Protein AF-A0A316WV14-F1 (afdb_monomer)

Mean predicted aligned 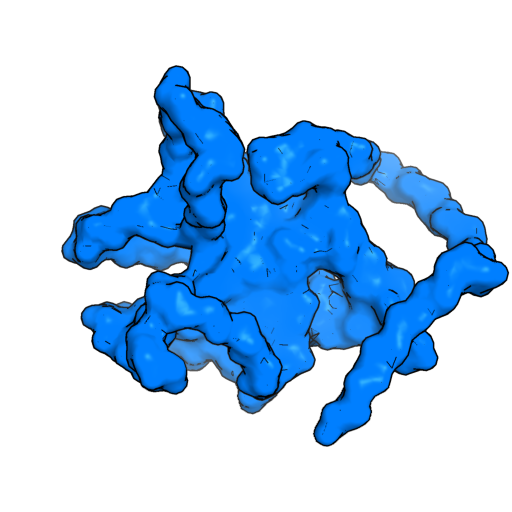error: 8.03 Å

Sequence (188 aa):
MGKRPRIPKSVKAPEPIAPSEGTEDFKKNIASENAKLIYKYSDFEIEIWIDKHYEIRATEGDANGIREGIEQKKVLELIIESVKYIFHFYISNRITAFINFPDRKKPRSKTNYRIVLKDFRNSETPLNLVIEIHLIGYGKYEITTITAMKTNDFYMTDGQYCISFTDSSINLNRLILKNLSAIDKLTY

Organism: NCBI:txid475075

Secondary structure (DSSP, 8-state):
----PPPPTTS-PPPPPPPPTTPPPPB--SS-SSEEEEEEETTTTEEEEEEHHHHHHHHT-BTTB--TT--HHHHHHHHHHHHHHHHHHHHHTT-GGGSB---SS-TTSSPPPEEEEEE-TT-SS-EEEEEEEEEEETTEEEEEEEEEEE-S-----TT-EEEEE-SSEEEEEEEETTEEEEEEEEE-

Nearest PDB structures (foldseek):
  3liz-assembly1_H  TM=2.674E-01  e=7.268E+00  Mus musculus

Structure (mmCIF, N/CA/C/O backbone):
data_AF-A0A316WV14-F1
#
_entry.id   AF-A0A316WV14-F1
#
loop_
_atom_site.group_PDB
_atom_site.id
_atom_site.type_symbol
_atom_site.label_atom_id
_atom_site.label_alt_id
_atom_site.label_comp_id
_atom_site.label_asym_id
_atom_site.label_entity_id
_atom_site.label_seq_id
_atom_site.pdbx_PDB_ins_code
_atom_site.Cartn_x
_atom_site.Cartn_y
_atom_site.Cartn_z
_atom_site.occupancy
_atom_site.B_iso_or_equiv
_atom_site.auth_seq_id
_atom_site.auth_comp_id
_atom_site.auth_asym_id
_atom_site.auth_atom_id
_atom_site.pdbx_PDB_model_num
ATOM 1 N N . MET A 1 1 ? 14.082 -18.117 -10.511 1.00 42.78 1 MET A N 1
ATOM 2 C CA . MET A 1 1 ? 14.344 -16.756 -11.033 1.00 42.78 1 MET A CA 1
ATOM 3 C C . MET A 1 1 ? 15.554 -16.172 -10.312 1.00 42.78 1 MET A C 1
ATOM 5 O O . MET A 1 1 ? 15.590 -16.209 -9.089 1.00 42.78 1 MET A O 1
ATOM 9 N N . GLY A 1 2 ? 16.586 -15.746 -11.048 1.00 53.78 2 GLY A N 1
ATOM 10 C CA . GLY A 1 2 ? 17.865 -15.301 -10.477 1.00 53.78 2 GLY A CA 1
ATOM 11 C C . GLY A 1 2 ? 17.778 -13.949 -9.759 1.00 53.78 2 GLY A C 1
ATOM 12 O O . GLY A 1 2 ? 16.959 -13.100 -10.109 1.00 53.78 2 GLY A O 1
ATOM 13 N N . LYS A 1 3 ? 18.634 -13.741 -8.748 1.00 49.16 3 LYS A N 1
ATOM 14 C CA . LYS A 1 3 ? 18.795 -12.444 -8.070 1.00 49.16 3 LYS A CA 1
ATOM 15 C C . LYS A 1 3 ? 19.177 -11.383 -9.106 1.00 49.16 3 LYS A C 1
ATOM 17 O O . LYS A 1 3 ? 20.246 -11.480 -9.697 1.00 49.16 3 LYS A O 1
ATOM 22 N N . ARG A 1 4 ? 18.330 -10.367 -9.302 1.00 59.09 4 ARG A N 1
ATOM 23 C CA . ARG A 1 4 ? 18.655 -9.212 -10.149 1.00 59.09 4 ARG A CA 1
ATOM 24 C C . ARG A 1 4 ? 19.677 -8.319 -9.427 1.00 59.09 4 ARG A C 1
ATOM 26 O O . ARG A 1 4 ? 19.340 -7.781 -8.366 1.00 59.09 4 ARG A O 1
ATOM 33 N N . PRO A 1 5 ? 20.915 -8.183 -9.932 1.00 60.25 5 PRO A N 1
ATOM 34 C CA . PRO A 1 5 ? 21.927 -7.358 -9.287 1.00 60.25 5 PRO A CA 1
ATOM 35 C C . PRO A 1 5 ? 21.574 -5.871 -9.423 1.00 60.25 5 PRO A C 1
ATOM 37 O O . PRO A 1 5 ? 21.040 -5.431 -10.442 1.00 60.25 5 PRO A O 1
ATOM 40 N N . ARG A 1 6 ? 21.869 -5.090 -8.378 1.00 56.88 6 ARG A N 1
ATOM 41 C CA . ARG A 1 6 ? 21.793 -3.623 -8.443 1.00 56.88 6 ARG A CA 1
ATOM 42 C C . ARG A 1 6 ? 22.866 -3.103 -9.400 1.00 56.88 6 ARG A C 1
ATOM 44 O O . ARG A 1 6 ? 23.956 -3.670 -9.446 1.00 56.88 6 ARG A O 1
ATOM 51 N N . ILE A 1 7 ? 22.576 -2.002 -10.094 1.00 58.38 7 ILE A N 1
ATOM 52 C CA . ILE A 1 7 ? 23.591 -1.277 -10.865 1.00 58.38 7 ILE A CA 1
ATOM 53 C C . ILE A 1 7 ? 24.687 -0.821 -9.880 1.00 58.38 7 ILE A C 1
ATOM 55 O O . ILE A 1 7 ? 24.364 -0.206 -8.855 1.00 58.38 7 ILE A O 1
ATOM 59 N N . PRO A 1 8 ? 25.969 -1.161 -10.112 1.00 54.78 8 PRO A N 1
ATOM 60 C CA . PRO A 1 8 ? 27.066 -0.684 -9.280 1.00 54.78 8 PRO A CA 1
ATOM 61 C C . PRO A 1 8 ? 27.123 0.844 -9.322 1.00 54.78 8 PRO A C 1
ATOM 63 O O . PRO A 1 8 ? 27.039 1.433 -10.396 1.00 54.78 8 PRO A O 1
ATOM 66 N N . LYS A 1 9 ? 27.344 1.494 -8.171 1.00 55.38 9 LYS A N 1
ATOM 67 C CA . LYS A 1 9 ? 27.482 2.964 -8.067 1.00 55.38 9 LYS A CA 1
ATOM 68 C C . LYS A 1 9 ? 28.552 3.571 -8.998 1.00 55.38 9 LYS A C 1
ATOM 70 O O . LYS A 1 9 ? 28.582 4.785 -9.151 1.00 55.38 9 LYS A O 1
ATOM 75 N N . SER A 1 10 ? 29.439 2.758 -9.573 1.00 52.53 10 SER A N 1
ATOM 76 C CA . SER A 1 10 ? 30.504 3.177 -10.489 1.00 52.53 10 SER A CA 1
ATOM 77 C C . SER A 1 10 ? 30.044 3.422 -11.930 1.00 52.53 10 SER A C 1
ATOM 79 O O . SER A 1 10 ? 30.803 4.003 -12.701 1.00 52.53 10 SER A O 1
ATOM 81 N N . VAL A 1 11 ? 28.829 3.017 -12.307 1.00 51.31 11 VAL A N 1
ATOM 82 C CA . VAL A 1 11 ? 28.257 3.332 -13.621 1.00 51.31 11 VAL A CA 1
ATOM 83 C C . VAL A 1 11 ? 27.439 4.609 -13.456 1.00 51.31 11 VAL A C 1
ATOM 85 O O . VAL A 1 11 ? 26.325 4.567 -12.939 1.00 51.31 11 VAL A O 1
ATOM 88 N N . LYS A 1 12 ? 28.020 5.762 -13.817 1.00 41.56 12 LYS A N 1
ATOM 89 C CA . LYS A 1 12 ? 27.274 7.025 -13.914 1.00 41.56 12 LYS A CA 1
ATOM 90 C C . LYS A 1 12 ? 26.054 6.776 -14.804 1.00 41.56 12 LYS A C 1
ATOM 92 O O . LYS A 1 12 ? 26.218 6.454 -15.979 1.00 41.56 12 LYS A O 1
ATOM 97 N N . ALA A 1 13 ? 24.860 6.896 -14.228 1.00 44.91 13 ALA A N 1
ATOM 98 C CA . ALA A 1 13 ? 23.630 6.973 -15.000 1.00 44.91 13 ALA A CA 1
ATOM 99 C C . ALA A 1 13 ? 23.750 8.128 -16.016 1.00 44.91 13 ALA A C 1
ATOM 101 O O . ALA A 1 13 ? 24.454 9.106 -15.725 1.00 44.91 13 ALA A O 1
ATOM 102 N N . PRO A 1 14 ? 23.114 8.027 -17.198 1.00 41.66 14 PRO A N 1
ATOM 103 C CA . PRO A 1 14 ? 22.982 9.174 -18.088 1.00 41.66 14 PRO A CA 1
ATOM 104 C C . PRO A 1 14 ? 22.389 10.354 -17.309 1.00 41.66 14 PRO A C 1
ATOM 106 O O . PRO A 1 14 ? 21.619 10.155 -16.366 1.00 41.66 14 PRO A O 1
ATOM 109 N N . GLU A 1 15 ? 22.819 11.565 -17.661 1.00 40.19 15 GLU A N 1
ATOM 110 C CA . GLU A 1 15 ? 22.415 12.786 -16.965 1.00 40.19 15 GLU A CA 1
ATOM 111 C C . GLU A 1 15 ? 20.890 12.839 -16.795 1.00 40.19 15 GLU A C 1
ATOM 113 O O . GLU A 1 15 ? 20.158 12.487 -17.727 1.00 40.19 15 GLU A O 1
ATOM 118 N N . PRO A 1 16 ? 20.399 13.232 -15.605 1.00 41.19 16 PRO A N 1
ATOM 119 C CA . PRO A 1 16 ? 18.973 13.297 -15.355 1.00 41.19 16 PRO A CA 1
ATOM 120 C C . PRO A 1 16 ? 18.332 14.231 -16.379 1.00 41.19 16 PRO A C 1
ATOM 122 O O . PRO A 1 16 ? 18.761 15.372 -16.553 1.00 41.19 16 PRO A O 1
ATOM 125 N N . ILE A 1 17 ? 17.298 13.728 -17.053 1.00 43.06 17 ILE A N 1
ATOM 126 C CA . ILE A 1 17 ? 16.399 14.538 -17.874 1.00 43.06 17 ILE A CA 1
ATOM 127 C C . ILE A 1 17 ? 15.934 15.697 -16.985 1.00 43.06 17 ILE A C 1
ATOM 129 O O . ILE A 1 17 ? 15.483 15.461 -15.860 1.00 43.06 17 ILE A O 1
ATOM 133 N N . ALA A 1 18 ? 16.115 16.931 -17.463 1.00 35.41 18 ALA A N 1
ATOM 134 C CA . ALA A 1 18 ? 15.752 18.138 -16.730 1.00 35.41 18 ALA A CA 1
ATOM 135 C C . ALA A 1 18 ? 14.333 18.005 -16.143 1.00 35.41 18 ALA A C 1
ATOM 137 O O . ALA A 1 18 ? 13.445 17.488 -16.831 1.00 35.41 18 ALA A O 1
ATOM 138 N N . PRO A 1 19 ? 14.109 18.434 -14.888 1.00 39.66 19 PRO A N 1
ATOM 139 C CA . PRO A 1 19 ? 12.807 18.307 -14.255 1.00 39.66 19 PRO A CA 1
ATOM 140 C C . PRO A 1 19 ? 11.760 19.024 -15.107 1.00 39.66 19 PRO A C 1
ATOM 142 O O . PRO A 1 19 ? 11.871 20.220 -15.375 1.00 39.66 19 PRO A O 1
ATOM 145 N N . SER A 1 20 ? 10.744 18.279 -15.542 1.00 38.81 20 SER A N 1
ATOM 146 C CA . SER A 1 20 ? 9.522 18.862 -16.083 1.00 38.81 20 SER A CA 1
ATOM 147 C C . SER A 1 20 ? 8.937 19.794 -15.024 1.00 38.81 20 SER A C 1
ATOM 149 O O . SER A 1 20 ? 8.795 19.384 -13.868 1.00 38.81 20 SER A O 1
ATOM 151 N N . GLU A 1 21 ? 8.624 21.030 -15.406 1.00 32.53 21 GLU A N 1
ATOM 152 C CA . GLU A 1 21 ? 8.061 22.055 -14.525 1.00 32.53 21 GLU A CA 1
ATOM 153 C C . GLU A 1 21 ? 6.950 21.474 -13.629 1.00 32.53 21 GLU A C 1
ATOM 155 O O . GLU A 1 21 ? 5.952 20.943 -14.116 1.00 32.53 21 GLU A O 1
ATOM 160 N N . GLY A 1 22 ? 7.146 21.540 -12.306 1.00 43.72 22 GLY A N 1
ATOM 161 C CA . GLY A 1 22 ? 6.139 21.164 -11.305 1.00 43.72 22 GLY A CA 1
ATOM 162 C C . GLY A 1 22 ? 6.447 19.947 -10.425 1.00 43.72 22 GLY A C 1
ATOM 163 O O . GLY A 1 22 ? 5.668 19.669 -9.514 1.00 43.72 22 GLY A O 1
ATOM 164 N N . THR A 1 23 ? 7.556 19.224 -10.619 1.00 51.66 23 THR A N 1
ATOM 165 C CA . THR A 1 23 ? 7.939 18.152 -9.680 1.00 51.66 23 THR A CA 1
ATOM 166 C C . THR A 1 23 ? 8.727 18.705 -8.494 1.00 51.66 23 THR A C 1
ATOM 168 O O . THR A 1 23 ? 9.834 19.200 -8.685 1.00 51.66 23 THR A O 1
ATOM 171 N N . GLU A 1 24 ? 8.182 18.595 -7.276 1.00 64.19 24 GLU A N 1
ATOM 172 C CA . GLU A 1 24 ? 8.930 18.891 -6.046 1.00 64.19 24 GLU A CA 1
ATOM 173 C C . GLU A 1 24 ? 10.173 17.990 -5.928 1.00 64.19 24 GLU A C 1
ATOM 175 O O . GLU A 1 24 ? 10.135 16.802 -6.271 1.00 64.19 24 GLU A O 1
ATOM 180 N N . ASP A 1 25 ? 11.264 18.556 -5.411 1.00 84.12 25 ASP A N 1
ATOM 181 C CA . ASP A 1 25 ? 12.488 17.820 -5.103 1.00 84.12 25 ASP A CA 1
ATOM 182 C C . ASP A 1 25 ? 12.275 16.793 -3.980 1.00 84.12 25 ASP A C 1
ATOM 184 O O . ASP A 1 25 ? 11.398 16.931 -3.120 1.00 84.12 25 ASP A O 1
ATOM 188 N N . PHE A 1 26 ? 13.125 15.760 -3.960 1.00 91.75 26 PHE A N 1
ATOM 189 C CA . PHE A 1 26 ? 13.146 14.790 -2.867 1.00 91.75 26 PHE A CA 1
ATOM 190 C C . PHE A 1 26 ? 13.472 15.478 -1.538 1.00 91.75 26 PHE A C 1
ATOM 192 O O . PHE A 1 26 ? 14.533 16.083 -1.381 1.00 91.75 26 PHE A O 1
ATOM 199 N N . LYS A 1 27 ? 12.588 15.317 -0.556 1.00 93.75 27 LYS A N 1
ATOM 200 C CA . LYS A 1 27 ? 12.729 15.844 0.799 1.00 93.75 27 LYS A CA 1
ATOM 201 C C . LYS A 1 27 ? 12.276 14.823 1.836 1.00 93.75 27 LYS A C 1
ATOM 203 O O . LYS A 1 27 ? 11.636 13.821 1.530 1.00 93.75 27 LYS A O 1
ATOM 208 N N . LYS A 1 28 ? 12.634 15.071 3.088 1.00 93.25 28 LYS A N 1
ATOM 209 C CA . LYS A 1 28 ? 12.243 14.213 4.202 1.00 93.25 28 LYS A CA 1
ATOM 210 C C . LYS A 1 28 ? 10.737 14.304 4.467 1.00 93.25 28 LYS A C 1
ATOM 212 O O . LYS A 1 28 ? 10.200 15.409 4.534 1.00 93.25 28 LYS A O 1
ATOM 217 N N . ASN A 1 29 ? 10.108 13.158 4.707 1.00 92.44 29 ASN A N 1
ATOM 218 C CA . ASN A 1 29 ? 8.782 13.036 5.307 1.00 92.44 29 ASN A CA 1
ATOM 219 C C . ASN A 1 29 ? 8.842 12.095 6.534 1.00 92.44 29 ASN A C 1
ATOM 221 O O . ASN A 1 29 ? 9.940 11.797 7.019 1.00 92.44 29 ASN A O 1
ATOM 225 N N . ILE A 1 30 ? 7.709 11.670 7.104 1.00 91.38 30 ILE A N 1
ATOM 226 C CA . ILE A 1 30 ? 7.744 10.829 8.314 1.00 91.38 30 ILE A CA 1
ATOM 227 C C . ILE A 1 30 ? 8.275 9.426 8.001 1.00 91.38 30 ILE A C 1
ATOM 229 O O . ILE A 1 30 ? 9.077 8.887 8.766 1.00 91.38 30 ILE A O 1
ATOM 233 N N . ALA A 1 31 ? 7.847 8.842 6.880 1.00 91.00 31 ALA A N 1
ATOM 234 C CA . ALA A 1 31 ? 8.198 7.472 6.507 1.00 91.00 31 ALA A CA 1
ATOM 235 C C . ALA A 1 31 ? 9.606 7.328 5.892 1.00 91.00 31 ALA A C 1
ATOM 237 O O . ALA A 1 31 ? 10.201 6.249 5.952 1.00 91.00 31 ALA A O 1
ATOM 238 N N . SER A 1 32 ? 10.137 8.383 5.265 1.00 91.81 32 SER A N 1
ATOM 239 C CA . SER A 1 32 ? 11.378 8.343 4.489 1.00 91.81 32 SER A CA 1
ATOM 240 C C . SER A 1 32 ? 12.192 9.636 4.562 1.00 91.81 32 SER A C 1
ATOM 242 O O . SER A 1 32 ? 11.680 10.752 4.534 1.00 91.81 32 SER A O 1
ATOM 244 N N . GLU A 1 33 ? 13.517 9.478 4.577 1.00 92.62 33 GLU A N 1
ATOM 245 C CA . GLU A 1 33 ? 14.474 10.586 4.467 1.00 92.62 33 GLU A CA 1
ATOM 246 C C . GLU A 1 33 ? 14.548 11.169 3.043 1.00 92.62 33 GLU A C 1
ATOM 248 O O . GLU A 1 33 ? 15.046 12.276 2.864 1.00 92.62 33 GLU A O 1
ATOM 253 N N . ASN A 1 34 ? 14.085 10.432 2.025 1.00 93.44 34 ASN A N 1
ATOM 254 C CA . ASN A 1 34 ? 14.138 10.833 0.617 1.00 93.44 34 ASN A CA 1
ATOM 255 C C . ASN A 1 34 ? 12.794 10.530 -0.056 1.00 93.44 34 ASN A C 1
ATOM 257 O O . ASN A 1 34 ? 12.694 9.612 -0.872 1.00 93.44 34 ASN A O 1
ATOM 261 N N . ALA A 1 35 ? 11.763 11.288 0.300 1.00 94.81 35 ALA A N 1
ATOM 262 C CA . ALA A 1 35 ? 10.429 11.174 -0.265 1.00 94.81 35 ALA A CA 1
ATOM 263 C C . ALA A 1 35 ? 10.154 12.285 -1.284 1.00 94.81 35 ALA A C 1
ATOM 265 O O . ALA A 1 35 ? 10.703 13.378 -1.199 1.00 94.81 35 ALA A O 1
ATOM 266 N N . LYS A 1 36 ? 9.266 12.024 -2.237 1.00 94.62 36 LYS A N 1
ATOM 267 C CA . LYS A 1 36 ? 8.767 13.011 -3.197 1.00 94.62 36 LYS A CA 1
ATOM 268 C C . LYS A 1 36 ? 7.249 13.042 -3.128 1.00 94.62 36 LYS A C 1
ATOM 270 O O . LYS A 1 36 ? 6.617 11.988 -3.202 1.00 94.62 36 LYS A O 1
ATOM 275 N N . LEU A 1 37 ? 6.675 14.228 -2.954 1.00 95.25 37 LEU A N 1
ATOM 276 C CA . LEU A 1 37 ? 5.229 14.418 -2.971 1.00 95.25 37 LEU A CA 1
ATOM 277 C C . LEU A 1 37 ? 4.738 14.274 -4.412 1.00 95.25 37 LEU A C 1
ATOM 279 O O . LEU A 1 37 ? 5.277 14.915 -5.313 1.00 95.25 37 LEU A O 1
ATOM 283 N N . ILE A 1 38 ? 3.717 13.447 -4.627 1.00 95.00 38 ILE A N 1
ATOM 284 C CA . ILE A 1 38 ? 3.180 13.196 -5.972 1.00 95.00 38 ILE A CA 1
ATOM 285 C C . ILE A 1 38 ? 1.701 13.530 -6.115 1.00 95.00 38 ILE A C 1
ATOM 287 O O . ILE A 1 38 ? 1.224 13.673 -7.238 1.00 95.00 38 ILE A O 1
ATOM 291 N N . TYR A 1 39 ? 0.967 13.637 -5.007 1.00 94.88 39 TYR A N 1
ATOM 292 C CA . TYR A 1 39 ? -0.453 13.963 -5.040 1.00 94.88 39 TYR A CA 1
ATOM 293 C C . TYR A 1 39 ? -0.936 14.516 -3.698 1.00 94.88 39 TYR A C 1
ATOM 295 O O . TYR A 1 39 ? -0.447 14.123 -2.638 1.00 94.88 39 TYR A O 1
ATOM 303 N N . LYS A 1 40 ? -1.926 15.411 -3.756 1.00 93.69 40 LYS A N 1
ATOM 304 C CA . LYS A 1 40 ? -2.622 15.984 -2.602 1.00 93.69 40 LYS A CA 1
ATOM 305 C C . LYS A 1 40 ? -4.125 15.849 -2.808 1.00 93.69 40 LYS A C 1
ATOM 307 O O . LYS A 1 40 ? -4.645 16.295 -3.826 1.00 93.69 40 LYS A O 1
ATOM 312 N N . TYR A 1 41 ? -4.805 15.266 -1.829 1.00 88.50 41 TYR A N 1
ATOM 313 C CA . TYR A 1 41 ? -6.257 15.160 -1.776 1.00 88.50 41 TYR A CA 1
ATOM 314 C C . TYR A 1 41 ? -6.787 16.085 -0.678 1.00 88.50 41 TYR A C 1
ATOM 316 O O . TYR A 1 41 ? -6.490 15.882 0.500 1.00 88.50 41 TYR A O 1
ATOM 324 N N . SER A 1 42 ? -7.533 17.121 -1.059 1.00 83.44 42 SER A N 1
ATOM 325 C CA . SER A 1 42 ? -7.929 18.212 -0.160 1.00 83.44 42 SER A CA 1
ATOM 326 C C . SER A 1 42 ? -8.987 17.820 0.865 1.00 83.44 42 SER A C 1
ATOM 328 O O . SER A 1 42 ? -8.887 18.239 2.013 1.00 83.44 42 SER A O 1
ATOM 330 N N . ASP A 1 43 ? -9.974 17.008 0.482 1.00 76.94 43 ASP A N 1
ATOM 331 C CA . ASP A 1 43 ? -11.186 16.821 1.296 1.00 76.94 43 ASP A CA 1
ATOM 332 C C . ASP A 1 43 ? -10.907 16.079 2.616 1.00 76.94 43 ASP A C 1
ATOM 334 O O . ASP A 1 43 ? -11.583 16.307 3.616 1.00 76.94 43 ASP A O 1
ATOM 338 N N . PHE A 1 44 ? -9.870 15.234 2.632 1.00 74.12 44 PHE A N 1
ATOM 339 C CA . PHE A 1 44 ? -9.372 14.525 3.820 1.00 74.12 44 PHE A CA 1
ATOM 340 C C . PHE A 1 44 ? -7.898 14.839 4.128 1.00 74.12 44 PHE A C 1
ATOM 342 O O . PHE A 1 44 ? -7.232 14.022 4.755 1.00 74.12 44 PHE A O 1
ATOM 3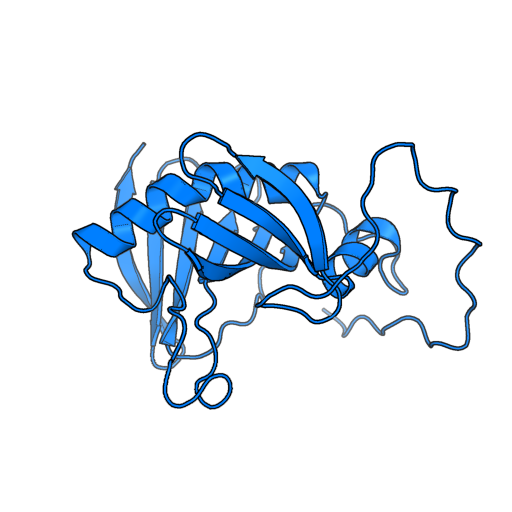49 N N . GLU A 1 45 ? -7.380 15.974 3.638 1.00 91.62 45 GLU A N 1
ATOM 350 C CA . GLU A 1 45 ? -5.978 16.409 3.778 1.00 91.62 45 GLU A CA 1
ATOM 351 C C . GLU A 1 45 ? -4.965 15.242 3.707 1.00 91.62 45 GLU A C 1
ATOM 353 O O . GLU A 1 45 ? -4.153 15.023 4.614 1.00 91.62 45 GLU A O 1
ATOM 358 N N . ILE A 1 46 ? -5.049 14.456 2.626 1.00 94.38 46 ILE A N 1
ATOM 359 C CA . ILE A 1 46 ? -4.173 13.304 2.382 1.00 94.38 46 ILE A CA 1
ATOM 360 C C . ILE A 1 46 ? -3.063 13.721 1.427 1.00 94.38 46 ILE A C 1
ATOM 362 O O . ILE A 1 46 ? -3.316 14.151 0.301 1.00 94.38 46 ILE A O 1
ATOM 366 N N . GLU A 1 47 ? -1.823 13.522 1.848 1.00 96.12 47 GLU A N 1
ATOM 367 C CA . GLU A 1 47 ? -0.650 13.676 1.001 1.00 96.12 47 GLU A CA 1
ATOM 368 C C . GLU A 1 47 ? -0.108 12.301 0.608 1.00 96.12 47 GLU A C 1
ATOM 370 O O . GLU A 1 47 ? 0.141 11.452 1.467 1.00 96.12 47 GLU A O 1
ATOM 375 N N . ILE A 1 48 ? 0.088 12.074 -0.693 1.00 96.44 48 ILE A N 1
ATOM 376 C CA . ILE A 1 48 ? 0.651 10.828 -1.221 1.00 96.44 48 ILE A CA 1
ATOM 377 C C . ILE A 1 48 ? 2.072 11.090 -1.707 1.00 96.44 48 ILE A C 1
ATOM 379 O O . ILE A 1 48 ? 2.323 11.949 -2.557 1.00 96.44 48 ILE A O 1
ATOM 383 N N . TRP A 1 49 ? 2.992 10.296 -1.176 1.00 97.38 49 TRP A N 1
ATOM 384 C CA . TRP A 1 49 ? 4.426 10.397 -1.382 1.00 97.38 49 TRP A CA 1
ATOM 385 C C . TRP A 1 49 ? 4.993 9.096 -1.934 1.00 97.38 49 TRP A C 1
ATOM 387 O O . TRP A 1 49 ? 4.436 8.009 -1.746 1.00 97.38 49 TRP A O 1
ATOM 397 N N . ILE A 1 50 ? 6.159 9.198 -2.558 1.00 96.25 50 ILE A N 1
ATOM 398 C CA . ILE A 1 50 ? 6.948 8.051 -2.998 1.00 96.25 50 ILE A CA 1
ATOM 399 C C . ILE A 1 50 ? 8.375 8.134 -2.468 1.00 96.25 50 ILE A C 1
ATOM 401 O O . ILE A 1 50 ? 8.972 9.207 -2.425 1.00 96.25 50 ILE A O 1
ATOM 405 N N . ASP A 1 51 ? 8.933 6.996 -2.073 1.00 95.62 51 ASP A N 1
ATOM 406 C CA . ASP A 1 51 ? 10.333 6.885 -1.679 1.00 95.62 51 ASP A CA 1
ATOM 407 C C . ASP A 1 51 ? 11.260 6.895 -2.908 1.00 95.62 51 ASP A C 1
ATOM 409 O O . ASP A 1 51 ? 10.960 6.298 -3.946 1.00 95.62 51 ASP A O 1
ATOM 413 N N . LYS A 1 52 ? 12.435 7.517 -2.786 1.00 92.50 52 LYS A N 1
ATOM 414 C CA . LYS A 1 52 ? 13.454 7.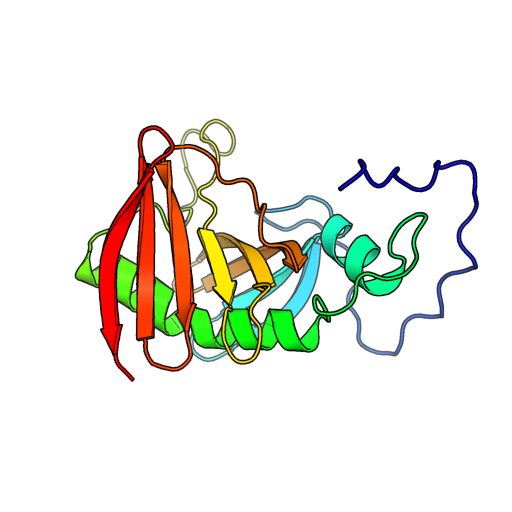569 -3.846 1.00 92.50 52 LYS A CA 1
ATOM 415 C C . LYS A 1 52 ? 13.860 6.193 -4.373 1.00 92.50 52 LYS A C 1
ATOM 417 O O . LYS A 1 52 ? 14.124 6.042 -5.561 1.00 92.50 52 LYS A O 1
ATOM 422 N N . HIS A 1 53 ? 13.912 5.172 -3.523 1.00 90.69 53 HIS A N 1
ATOM 423 C CA . HIS A 1 53 ? 14.217 3.810 -3.954 1.00 90.69 53 HIS A CA 1
ATOM 424 C C . HIS A 1 53 ? 13.099 3.200 -4.809 1.00 90.69 53 HIS A C 1
ATOM 426 O O . HIS A 1 53 ? 13.388 2.353 -5.657 1.00 90.69 53 HIS A O 1
ATOM 432 N N . TYR A 1 54 ? 11.843 3.605 -4.613 1.00 92.81 54 TYR A N 1
ATOM 433 C CA . TYR A 1 54 ? 10.779 3.275 -5.555 1.00 92.81 54 TYR A CA 1
ATOM 434 C C . TYR A 1 54 ? 10.966 4.031 -6.877 1.00 92.81 54 TYR A C 1
ATOM 436 O O . TYR A 1 54 ? 10.951 3.378 -7.917 1.00 92.81 54 TYR A O 1
ATOM 444 N N . GLU A 1 55 ? 11.218 5.345 -6.841 1.00 91.88 55 GLU A N 1
ATOM 445 C CA . GLU A 1 55 ? 11.387 6.148 -8.065 1.00 91.88 55 GLU A CA 1
ATOM 446 C C . GLU A 1 55 ? 12.480 5.559 -8.960 1.00 91.88 55 GLU A C 1
ATOM 448 O O . GLU A 1 55 ? 12.218 5.238 -10.111 1.00 91.88 55 GLU A O 1
ATOM 453 N N . ILE A 1 56 ? 13.667 5.291 -8.401 1.00 87.81 56 ILE A N 1
ATOM 454 C CA . ILE A 1 56 ? 14.794 4.692 -9.138 1.00 87.81 56 ILE A CA 1
ATOM 455 C C . ILE A 1 56 ? 14.373 3.384 -9.823 1.00 87.81 56 ILE A C 1
ATOM 457 O O . ILE A 1 56 ? 14.754 3.117 -10.956 1.00 87.81 56 ILE A O 1
ATOM 461 N N . ARG A 1 57 ? 13.560 2.548 -9.167 1.00 85.81 57 ARG A N 1
ATOM 462 C CA . ARG A 1 57 ? 13.074 1.296 -9.772 1.00 85.81 57 ARG A CA 1
ATOM 463 C C . ARG A 1 57 ? 12.099 1.536 -10.922 1.00 85.81 57 ARG A C 1
ATOM 465 O O . ARG A 1 57 ? 12.076 0.719 -11.841 1.00 85.81 57 ARG A O 1
ATOM 472 N N . ALA A 1 58 ? 11.281 2.580 -10.824 1.00 86.62 58 ALA A N 1
ATOM 473 C CA . ALA A 1 58 ? 10.266 2.922 -11.810 1.00 86.62 58 ALA A CA 1
ATOM 474 C C . ALA A 1 58 ? 10.855 3.653 -13.029 1.00 86.62 58 ALA A C 1
ATOM 476 O O . ALA A 1 58 ? 10.357 3.458 -14.133 1.00 86.62 58 ALA A O 1
ATOM 477 N N . THR A 1 59 ? 11.909 4.455 -12.849 1.00 85.62 59 THR A N 1
ATOM 478 C CA . THR A 1 59 ? 12.490 5.298 -13.908 1.00 85.62 59 THR A CA 1
ATOM 479 C C . THR A 1 59 ? 13.798 4.751 -14.477 1.00 85.62 59 THR A C 1
ATOM 481 O O . THR A 1 59 ? 13.963 4.709 -15.692 1.00 85.62 59 THR A O 1
ATOM 484 N N . GLU A 1 60 ? 14.722 4.310 -13.623 1.00 83.25 60 GLU A N 1
ATOM 485 C CA . GLU A 1 60 ? 16.066 3.860 -14.021 1.00 83.25 60 GLU A CA 1
ATOM 486 C C . GLU A 1 60 ? 16.161 2.328 -14.115 1.00 83.25 60 GLU A C 1
ATOM 488 O O . GLU A 1 60 ? 16.931 1.788 -14.909 1.00 83.25 60 GLU A O 1
ATOM 493 N N . GLY A 1 61 ? 15.358 1.605 -13.330 1.00 79.56 61 GLY A N 1
ATOM 494 C CA . GLY A 1 61 ? 15.317 0.146 -13.340 1.00 79.56 61 GLY A CA 1
ATOM 495 C C . GLY A 1 61 ? 16.501 -0.525 -12.635 1.00 79.56 61 GLY A C 1
ATOM 496 O O . GLY A 1 61 ? 16.949 -0.108 -11.567 1.00 79.56 61 GLY A O 1
ATOM 497 N N . ASP A 1 62 ? 16.957 -1.651 -13.185 1.00 75.75 62 ASP A N 1
ATOM 498 C CA . ASP A 1 62 ? 18.178 -2.344 -12.760 1.00 75.75 62 ASP A CA 1
ATOM 499 C C . ASP A 1 62 ? 19.001 -2.815 -13.972 1.00 75.75 62 ASP A C 1
ATOM 501 O O . ASP A 1 62 ? 18.760 -2.386 -15.097 1.00 75.75 62 ASP A O 1
ATOM 505 N N . ALA A 1 63 ? 19.989 -3.69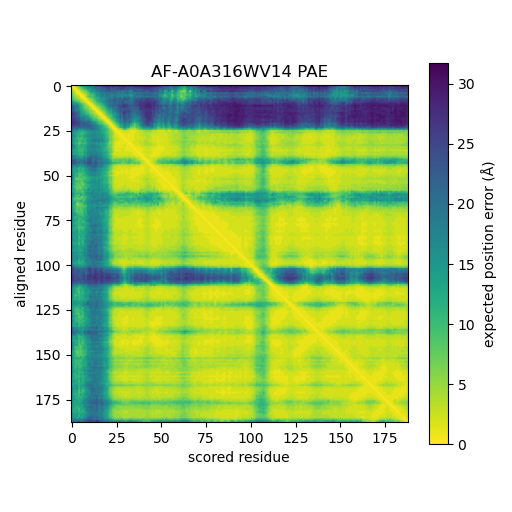6 -13.773 1.00 71.12 63 ALA A N 1
ATOM 506 C CA . ALA A 1 63 ? 20.815 -4.226 -14.865 1.00 71.12 63 ALA A CA 1
ATOM 507 C C . ALA A 1 63 ? 20.007 -4.929 -15.980 1.00 71.12 63 ALA A C 1
ATOM 509 O O . ALA A 1 63 ? 20.545 -5.196 -17.048 1.00 71.12 63 ALA A O 1
ATOM 510 N N . ASN A 1 64 ? 18.727 -5.231 -15.737 1.00 69.06 64 ASN A N 1
ATOM 511 C CA . ASN A 1 64 ? 17.805 -5.812 -16.712 1.00 69.06 64 ASN A CA 1
ATOM 512 C C . ASN A 1 64 ? 16.797 -4.786 -17.260 1.00 69.06 64 ASN A C 1
ATOM 514 O O . ASN A 1 64 ? 15.734 -5.179 -17.737 1.00 69.06 64 ASN A O 1
ATOM 518 N N . GLY A 1 65 ? 17.096 -3.491 -17.141 1.00 75.06 65 GLY A N 1
ATOM 519 C CA . GLY A 1 65 ? 16.249 -2.398 -17.607 1.00 75.06 65 GLY A CA 1
ATOM 520 C C . GLY A 1 65 ? 15.164 -1.973 -16.616 1.00 75.06 65 GLY A C 1
ATOM 521 O O . GLY A 1 65 ? 15.139 -2.384 -15.448 1.00 75.06 65 GLY A O 1
ATOM 522 N N . ILE A 1 66 ? 14.275 -1.110 -17.109 1.00 81.75 66 ILE A N 1
ATOM 523 C CA . ILE A 1 66 ? 13.149 -0.524 -16.373 1.00 81.75 66 ILE A CA 1
ATOM 524 C C . ILE A 1 66 ? 12.171 -1.620 -15.941 1.00 81.75 66 ILE A C 1
ATOM 526 O O . ILE A 1 66 ? 11.956 -2.612 -16.638 1.00 81.75 66 ILE A O 1
ATOM 530 N N . ARG A 1 67 ? 11.585 -1.465 -14.752 1.00 80.56 67 ARG A N 1
ATOM 531 C CA . ARG A 1 67 ? 10.586 -2.406 -14.242 1.00 80.56 67 ARG A CA 1
ATOM 532 C C . ARG A 1 67 ? 9.202 -2.019 -14.746 1.00 80.56 67 ARG A C 1
ATOM 534 O O . ARG A 1 67 ? 8.620 -1.043 -14.287 1.00 80.56 67 ARG A O 1
ATOM 541 N N . GLU A 1 68 ? 8.668 -2.818 -15.657 1.00 86.25 68 GLU A N 1
ATOM 542 C CA . GLU A 1 68 ? 7.313 -2.633 -16.175 1.00 86.25 68 GLU A CA 1
ATOM 543 C C . GLU A 1 68 ? 6.240 -2.948 -15.122 1.00 86.25 68 GLU A C 1
ATOM 545 O O . GLU A 1 68 ? 6.409 -3.813 -14.255 1.00 86.25 68 GLU A O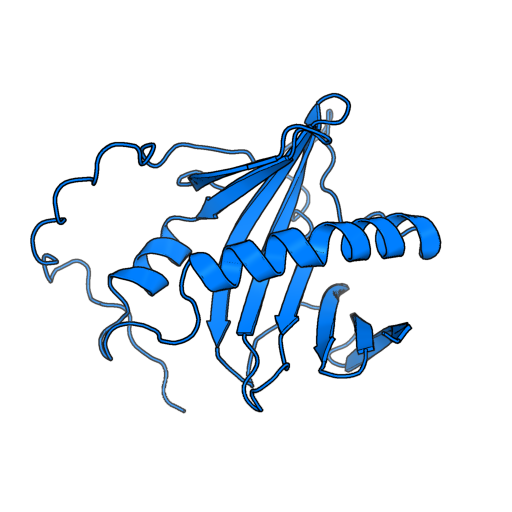 1
ATOM 550 N N . GLY A 1 69 ? 5.099 -2.260 -15.213 1.00 86.44 69 GLY A N 1
ATOM 551 C CA . GLY A 1 69 ? 3.938 -2.522 -14.366 1.00 86.44 69 GLY A CA 1
ATOM 552 C C . GLY A 1 69 ? 3.994 -1.913 -12.965 1.00 86.44 69 GLY A C 1
ATOM 553 O O . GLY A 1 69 ? 3.110 -2.207 -12.165 1.00 86.44 69 GLY A O 1
ATOM 554 N N . ILE A 1 70 ? 5.003 -1.091 -12.664 1.00 91.06 70 ILE A N 1
ATOM 555 C CA . ILE A 1 70 ? 5.098 -0.293 -11.429 1.00 91.06 70 ILE A CA 1
ATOM 556 C C . ILE A 1 70 ? 5.094 1.212 -11.728 1.00 91.06 70 ILE A C 1
ATOM 558 O O . ILE A 1 70 ? 5.723 1.990 -11.019 1.00 91.06 70 ILE A O 1
ATOM 562 N N . GLU A 1 71 ? 4.435 1.627 -12.811 1.00 93.12 71 GLU A N 1
ATOM 563 C CA . GLU A 1 71 ? 4.400 3.025 -13.230 1.00 93.12 71 GLU A CA 1
ATOM 564 C C . GLU A 1 71 ? 3.693 3.889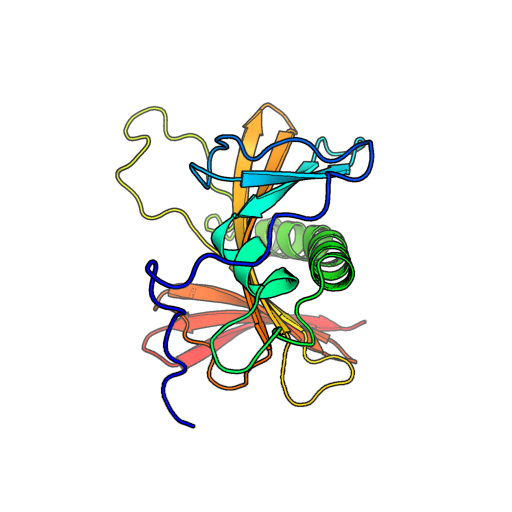 -12.172 1.00 93.12 71 GLU A C 1
ATOM 566 O O . GLU A 1 71 ? 2.656 3.497 -11.627 1.00 93.12 71 GLU A O 1
ATOM 571 N N . GLN A 1 72 ? 4.209 5.101 -11.925 1.00 92.50 72 GLN A N 1
ATOM 572 C CA . GLN A 1 72 ? 3.698 6.008 -10.885 1.00 92.50 72 GLN A CA 1
ATOM 573 C C . GLN A 1 72 ? 2.190 6.245 -10.974 1.00 92.50 72 GLN A C 1
ATOM 575 O O . GLN A 1 72 ? 1.524 6.283 -9.944 1.00 92.50 72 GLN A O 1
ATOM 580 N N . LYS A 1 73 ? 1.640 6.343 -12.189 1.00 93.00 73 LYS A N 1
ATOM 581 C CA . LYS A 1 73 ? 0.198 6.493 -12.402 1.00 93.00 73 LYS A CA 1
ATOM 582 C C . LYS A 1 73 ? -0.601 5.319 -11.820 1.00 93.00 73 LYS A C 1
ATOM 584 O O . LYS A 1 73 ? -1.521 5.555 -11.047 1.00 93.00 73 LYS A O 1
ATOM 589 N N . LYS A 1 74 ? -0.214 4.073 -12.121 1.00 93.38 74 LYS A N 1
ATOM 590 C CA . LYS A 1 74 ? -0.905 2.872 -11.615 1.00 93.38 74 LYS A CA 1
ATOM 591 C C . LYS A 1 74 ? -0.776 2.743 -10.101 1.00 93.38 74 LYS A C 1
ATOM 593 O O . LYS A 1 74 ? -1.732 2.387 -9.422 1.00 93.38 74 LYS A O 1
ATOM 598 N N . VAL A 1 75 ? 0.407 3.052 -9.568 1.00 95.06 75 VAL A N 1
ATOM 599 C CA . VAL A 1 75 ? 0.647 3.0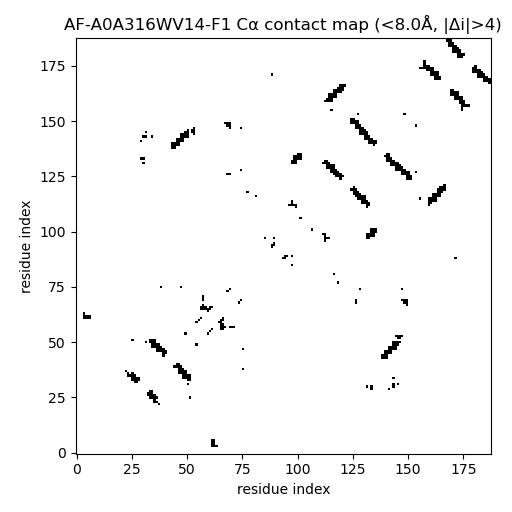71 -8.118 1.00 95.06 75 VAL A CA 1
ATOM 600 C C . VAL A 1 75 ? -0.248 4.104 -7.437 1.00 95.06 75 VAL A C 1
ATOM 602 O O . VAL A 1 75 ? -0.897 3.780 -6.447 1.00 95.06 75 VAL A O 1
ATOM 605 N N . LEU A 1 76 ? -0.328 5.320 -7.978 1.00 95.75 76 LEU A N 1
ATOM 606 C CA . LEU A 1 76 ? -1.176 6.379 -7.441 1.00 95.75 76 LEU A CA 1
ATOM 607 C C . LEU A 1 76 ? -2.662 5.996 -7.476 1.00 95.75 76 LEU A C 1
ATOM 609 O O . LEU A 1 76 ? -3.345 6.149 -6.467 1.00 95.75 76 LEU A O 1
ATOM 613 N N . GLU A 1 77 ? -3.147 5.463 -8.599 1.00 95.00 77 GLU A N 1
ATOM 614 C CA . GLU A 1 77 ? -4.531 4.991 -8.754 1.00 95.00 77 GLU A CA 1
ATOM 615 C C . GLU A 1 77 ? -4.880 3.913 -7.716 1.00 95.00 77 GLU A C 1
ATOM 617 O O . GLU A 1 77 ? -5.894 4.032 -7.025 1.00 95.00 77 GLU A O 1
ATOM 622 N N . LEU A 1 78 ? -4.002 2.920 -7.529 1.00 96.62 78 LEU A N 1
ATOM 623 C CA . LEU A 1 78 ? -4.187 1.871 -6.524 1.00 96.62 78 LEU A CA 1
ATOM 624 C C . LEU A 1 78 ? -4.213 2.438 -5.097 1.00 96.62 78 LEU A C 1
ATOM 626 O O . LEU A 1 78 ? -5.030 2.007 -4.283 1.00 96.62 78 LEU A O 1
ATOM 630 N N . ILE A 1 79 ? -3.354 3.413 -4.775 1.00 96.62 79 ILE A N 1
ATOM 631 C CA . ILE A 1 79 ? -3.368 4.063 -3.455 1.00 96.62 79 ILE A CA 1
ATOM 632 C C . ILE A 1 79 ? -4.693 4.785 -3.242 1.00 96.62 79 ILE A C 1
ATOM 634 O O . ILE A 1 79 ? -5.349 4.527 -2.236 1.00 96.62 79 ILE A O 1
ATOM 638 N N . ILE A 1 80 ? -5.103 5.644 -4.177 1.00 95.25 80 ILE A N 1
ATOM 639 C CA . ILE A 1 80 ? -6.344 6.423 -4.067 1.00 95.25 80 ILE A CA 1
ATOM 640 C C . ILE A 1 80 ? -7.542 5.491 -3.869 1.00 95.25 80 ILE A C 1
ATOM 642 O O . ILE A 1 80 ? -8.337 5.694 -2.950 1.00 95.25 80 ILE A O 1
ATOM 646 N N . GLU A 1 81 ? -7.646 4.430 -4.670 1.00 94.62 81 GLU A N 1
ATOM 647 C CA . GLU A 1 81 ? -8.710 3.439 -4.520 1.00 94.62 81 GLU A CA 1
ATOM 648 C C . GLU A 1 81 ? -8.640 2.723 -3.162 1.00 94.62 81 GLU A C 1
ATOM 650 O O . GLU A 1 81 ? -9.671 2.498 -2.523 1.00 94.62 81 GLU A O 1
ATOM 655 N N . SER A 1 82 ? -7.437 2.382 -2.694 1.00 96.38 82 SER A N 1
ATOM 656 C CA . SER A 1 82 ? -7.249 1.634 -1.450 1.00 96.38 82 SER A CA 1
ATOM 657 C C . SER A 1 82 ? -7.665 2.398 -0.197 1.00 96.38 82 SER A C 1
ATOM 659 O O . SER A 1 82 ? -8.075 1.760 0.772 1.00 96.38 82 SER A O 1
ATOM 661 N N . VAL A 1 83 ? -7.613 3.737 -0.202 1.00 94.75 83 VAL A N 1
ATOM 662 C CA . VAL A 1 83 ? -7.871 4.573 0.983 1.00 94.75 83 VAL A CA 1
ATOM 663 C C . VAL A 1 83 ? -9.213 4.236 1.633 1.00 94.75 83 VAL A C 1
ATOM 665 O O . VAL A 1 83 ? -9.258 3.955 2.832 1.00 94.75 83 VAL A O 1
ATOM 668 N N . LYS A 1 84 ? -10.305 4.184 0.858 1.00 93.38 84 LYS A N 1
ATOM 669 C CA . LYS A 1 84 ? -11.642 3.882 1.404 1.00 93.38 84 LYS A CA 1
ATOM 670 C C . LYS A 1 84 ? -11.707 2.495 2.052 1.00 93.38 84 LYS A C 1
ATOM 672 O O . LYS A 1 84 ? -12.349 2.333 3.086 1.00 93.38 84 LYS A O 1
ATOM 677 N N . TYR A 1 85 ? -11.009 1.508 1.488 1.00 96.25 85 TYR A N 1
ATOM 678 C CA . TYR A 1 85 ? -10.982 0.141 2.010 1.00 96.25 85 TYR A CA 1
ATOM 679 C C . TYR A 1 85 ? -10.090 0.019 3.246 1.00 96.25 85 TYR A C 1
ATOM 681 O O . TYR A 1 85 ? -10.457 -0.654 4.204 1.00 96.25 85 TYR A O 1
ATOM 689 N N . ILE A 1 86 ? -8.954 0.718 3.267 1.00 95.88 86 ILE A N 1
ATOM 690 C CA . ILE A 1 86 ? -8.076 0.810 4.437 1.00 95.88 86 ILE A CA 1
ATOM 691 C C . ILE A 1 86 ? -8.857 1.383 5.618 1.00 95.88 86 ILE A C 1
ATOM 693 O O . ILE A 1 86 ? -8.864 0.772 6.684 1.00 95.88 86 ILE A O 1
ATOM 697 N N . PHE A 1 87 ? -9.559 2.505 5.432 1.00 94.38 87 PHE A N 1
ATOM 698 C CA . PHE A 1 87 ? -10.385 3.090 6.491 1.00 94.38 87 PHE A CA 1
ATOM 699 C C . PHE A 1 87 ? -11.570 2.199 6.870 1.00 94.38 87 PHE A C 1
ATOM 701 O O . PHE A 1 87 ? -11.847 2.040 8.059 1.00 94.38 87 PHE A O 1
ATOM 708 N N . HIS A 1 88 ? -12.230 1.564 5.896 1.00 95.44 88 HIS A N 1
ATOM 709 C CA . HIS A 1 88 ? -13.289 0.597 6.173 1.00 95.44 88 HIS A CA 1
ATOM 710 C C . HIS A 1 88 ? -12.794 -0.514 7.104 1.00 95.44 88 HIS A C 1
ATOM 712 O O . HIS A 1 88 ? -13.385 -0.728 8.160 1.00 95.44 88 HIS A O 1
ATOM 718 N N . PHE A 1 89 ? -11.699 -1.191 6.755 1.00 96.81 89 PHE A N 1
ATOM 719 C CA . PHE A 1 89 ? -11.127 -2.277 7.553 1.00 96.81 89 PHE A CA 1
ATOM 720 C C . PHE A 1 89 ? -10.568 -1.790 8.893 1.00 96.81 89 PHE A C 1
ATOM 722 O O . PHE A 1 89 ? -10.759 -2.451 9.912 1.00 96.81 89 PHE A O 1
ATOM 729 N N . TYR A 1 90 ? -9.929 -0.618 8.922 1.00 94.88 90 TYR A N 1
ATOM 730 C CA . TYR A 1 90 ? -9.453 0.011 10.155 1.00 94.88 90 TYR A CA 1
ATOM 731 C C . TYR A 1 90 ? -10.583 0.141 11.188 1.00 94.88 90 TYR A C 1
ATOM 733 O O . TYR A 1 90 ? -10.404 -0.227 12.351 1.00 94.88 90 TYR A O 1
ATOM 741 N N . ILE A 1 91 ? -11.759 0.606 10.753 1.00 94.62 91 ILE A N 1
ATOM 742 C CA . ILE A 1 91 ? -12.921 0.841 11.617 1.00 94.62 91 ILE A CA 1
ATOM 743 C C . ILE A 1 91 ? -13.663 -0.466 11.924 1.00 94.62 91 ILE A C 1
ATOM 745 O O . ILE A 1 91 ? -13.854 -0.802 13.093 1.00 94.62 91 ILE A O 1
ATOM 749 N N . SER A 1 92 ? -14.072 -1.209 10.891 1.00 96.06 92 SER A N 1
ATOM 750 C CA . SER A 1 92 ? -14.909 -2.415 11.022 1.00 96.06 92 SER A CA 1
ATOM 751 C C . SER A 1 92 ? -14.217 -3.526 11.810 1.00 96.06 92 SER A C 1
ATOM 753 O O . SER A 1 92 ? -14.829 -4.139 12.682 1.00 96.06 92 SER A O 1
ATOM 755 N N . ASN A 1 93 ? -12.922 -3.734 11.565 1.00 94.50 93 ASN A N 1
ATOM 756 C CA . ASN A 1 93 ? -12.138 -4.798 12.185 1.00 94.50 93 ASN A CA 1
ATOM 757 C C . ASN A 1 93 ? -11.302 -4.300 13.380 1.00 94.50 93 ASN A C 1
ATOM 759 O O . ASN A 1 93 ? -10.579 -5.082 13.998 1.00 94.50 93 ASN A O 1
ATOM 763 N N . ARG A 1 94 ? -11.387 -3.003 13.724 1.00 92.56 94 ARG A N 1
ATOM 764 C CA . ARG A 1 94 ? -10.635 -2.358 14.821 1.00 92.56 94 ARG A CA 1
ATOM 765 C C . ARG A 1 94 ? -9.119 -2.589 14.733 1.00 92.56 94 ARG A C 1
ATOM 767 O O . ARG A 1 94 ? -8.440 -2.782 15.746 1.00 92.56 94 ARG A O 1
ATOM 774 N N . ILE A 1 95 ? -8.573 -2.578 13.517 1.00 91.69 95 ILE A N 1
ATOM 775 C CA . ILE A 1 95 ? -7.158 -2.867 13.261 1.00 91.69 95 ILE A CA 1
ATOM 776 C C . ILE A 1 95 ? -6.337 -1.599 13.470 1.00 91.69 95 ILE A C 1
ATOM 778 O O . ILE A 1 95 ? -6.174 -0.786 12.571 1.00 91.69 95 ILE A O 1
ATOM 782 N N . THR A 1 96 ? -5.737 -1.446 14.648 1.00 86.12 96 THR A N 1
ATOM 783 C CA . THR A 1 96 ? -4.902 -0.271 14.961 1.00 86.12 96 THR A CA 1
ATOM 784 C C . THR A 1 96 ? -3.582 -0.223 14.182 1.00 86.12 96 THR A C 1
ATOM 786 O O . THR A 1 96 ? -2.934 0.817 14.138 1.00 86.12 96 THR A O 1
ATOM 789 N N . ALA A 1 97 ? -3.196 -1.325 13.535 1.00 88.19 97 ALA A N 1
ATOM 790 C CA . ALA A 1 97 ? -1.922 -1.504 12.843 1.00 88.19 97 ALA A CA 1
ATOM 791 C C . ALA A 1 97 ? -1.917 -1.038 11.371 1.00 88.19 97 ALA A C 1
ATOM 793 O O . ALA A 1 97 ? -1.122 -1.536 10.580 1.00 88.19 97 ALA A O 1
ATOM 794 N N . PHE A 1 98 ? -2.815 -0.134 10.968 1.00 93.25 98 PHE A N 1
ATOM 795 C CA . PHE A 1 98 ? -2.815 0.453 9.615 1.00 93.25 98 PHE A CA 1
ATOM 796 C C . PHE A 1 98 ? -2.257 1.870 9.575 1.00 93.25 98 PHE A C 1
ATOM 798 O O . PHE A 1 98 ? -1.637 2.260 8.590 1.00 93.25 98 PHE A O 1
ATOM 805 N N . ILE A 1 99 ? -2.490 2.632 10.641 1.00 93.31 99 ILE A N 1
ATOM 806 C CA . ILE A 1 99 ? -2.127 4.041 10.733 1.00 93.31 99 ILE A CA 1
ATOM 807 C C . ILE A 1 99 ? -1.116 4.175 11.863 1.00 93.31 99 ILE A C 1
ATOM 809 O O . ILE A 1 99 ? -1.370 3.776 13.000 1.00 93.31 99 ILE A O 1
ATOM 813 N N . ASN A 1 100 ? 0.041 4.738 11.544 1.00 92.38 100 ASN A N 1
ATOM 814 C CA . ASN A 1 100 ? 1.061 5.070 12.519 1.00 92.38 100 ASN A CA 1
ATOM 815 C C . ASN A 1 100 ? 0.714 6.419 13.150 1.00 92.38 100 ASN A C 1
ATOM 817 O O . ASN A 1 100 ? 0.632 7.448 12.476 1.00 92.38 100 ASN A O 1
ATOM 821 N N . PHE A 1 101 ? 0.487 6.404 14.459 1.00 88.94 101 PHE A N 1
ATOM 822 C CA . PHE A 1 101 ? 0.207 7.605 15.233 1.00 88.94 101 PHE A CA 1
ATOM 823 C C . PHE A 1 101 ? 1.510 8.171 15.802 1.00 88.94 101 PHE A C 1
ATOM 825 O O . PHE A 1 101 ? 2.396 7.395 16.170 1.00 88.94 101 PHE A O 1
ATOM 832 N N . PRO A 1 102 ? 1.633 9.502 15.925 1.00 81.44 102 PRO A N 1
ATOM 833 C CA . PRO A 1 102 ? 2.820 10.120 16.494 1.00 81.44 102 PRO A CA 1
ATOM 834 C C . PRO A 1 102 ? 2.996 9.665 17.949 1.00 81.44 102 PRO A C 1
ATOM 836 O O . PRO A 1 102 ? 2.205 10.012 18.830 1.00 81.44 102 PRO A O 1
ATOM 839 N N . ASP A 1 103 ? 4.036 8.872 18.213 1.00 70.38 103 ASP A N 1
ATOM 840 C CA . ASP A 1 103 ? 4.367 8.433 19.568 1.00 70.38 103 ASP A CA 1
ATOM 841 C C . ASP A 1 103 ? 5.094 9.565 20.308 1.00 70.38 103 ASP A C 1
ATOM 843 O O . ASP A 1 103 ? 6.263 9.860 20.049 1.00 70.38 103 ASP A O 1
ATOM 847 N N . ARG A 1 104 ? 4.400 10.194 21.266 1.00 57.91 104 ARG A N 1
ATOM 848 C CA . ARG A 1 104 ? 4.952 11.270 22.110 1.00 57.91 104 ARG A CA 1
ATOM 849 C C . ARG A 1 104 ? 6.095 10.810 23.023 1.00 57.91 104 ARG A C 1
ATOM 851 O O . ARG A 1 104 ? 6.794 11.658 23.566 1.00 57.91 104 ARG A O 1
ATOM 858 N N . LYS A 1 105 ? 6.266 9.502 23.252 1.00 57.78 105 LYS A N 1
ATOM 859 C CA . LYS A 1 105 ? 7.229 8.952 24.222 1.00 57.78 105 LYS A CA 1
ATOM 860 C C . LYS A 1 105 ? 8.396 8.215 23.566 1.00 57.78 105 LYS A C 1
ATOM 862 O O . LYS A 1 105 ? 9.472 8.181 24.159 1.00 57.78 105 LYS A O 1
ATOM 867 N N . LYS A 1 106 ? 8.223 7.634 22.373 1.00 53.19 106 LYS A N 1
ATOM 868 C CA . LYS A 1 106 ? 9.291 6.926 21.641 1.00 53.19 106 LYS A CA 1
ATOM 869 C C . LYS A 1 106 ? 9.127 7.037 20.114 1.00 53.19 106 LYS A C 1
ATOM 871 O O . LYS A 1 106 ? 8.697 6.077 19.481 1.00 53.19 106 LYS A O 1
ATOM 876 N N . PRO A 1 107 ? 9.573 8.135 19.481 1.00 53.19 107 PRO A N 1
ATOM 877 C CA . PRO A 1 107 ? 9.335 8.385 18.054 1.00 53.19 107 PRO A CA 1
ATOM 878 C C . PRO A 1 107 ? 10.037 7.418 17.076 1.00 53.19 107 PRO A C 1
ATOM 880 O O . PRO A 1 107 ? 9.817 7.516 15.877 1.00 53.19 107 PRO A O 1
ATOM 883 N N . ARG A 1 108 ? 10.908 6.506 17.541 1.00 48.78 108 ARG A N 1
ATOM 884 C CA . ARG A 1 108 ? 11.731 5.633 16.670 1.00 48.78 108 ARG A CA 1
ATOM 885 C C . ARG A 1 108 ? 11.834 4.161 17.091 1.00 48.78 108 ARG A C 1
ATOM 887 O O . ARG A 1 108 ? 12.560 3.409 16.453 1.00 48.78 108 ARG A O 1
ATOM 894 N N . SER A 1 109 ? 11.181 3.736 18.178 1.00 44.03 109 SER A N 1
ATOM 895 C CA . SER A 1 109 ? 11.462 2.421 18.799 1.00 44.03 109 SER A CA 1
ATOM 896 C C . SER A 1 109 ? 10.442 1.316 18.495 1.00 44.03 109 SER A C 1
ATOM 898 O O . SER A 1 109 ? 10.655 0.181 18.927 1.00 44.03 109 SER A O 1
ATOM 900 N N . LYS A 1 110 ? 9.371 1.592 17.748 1.00 57.59 110 LYS A N 1
ATOM 901 C CA . LYS A 1 110 ? 8.497 0.551 17.194 1.00 57.59 110 LYS A CA 1
ATOM 902 C C . LYS A 1 110 ? 8.619 0.570 15.681 1.00 57.59 110 LYS A C 1
ATOM 904 O O . LYS A 1 110 ? 8.590 1.633 15.078 1.00 57.59 110 LYS A O 1
ATOM 909 N N . THR A 1 111 ? 8.797 -0.603 15.086 1.00 64.62 111 THR A N 1
ATOM 910 C CA . THR A 1 111 ? 8.706 -0.784 13.639 1.00 64.62 111 THR A CA 1
ATOM 911 C C . THR A 1 111 ? 7.360 -0.231 13.182 1.00 64.62 111 THR A C 1
ATOM 913 O O . THR A 1 111 ? 6.327 -0.731 13.628 1.00 64.62 111 THR A O 1
ATOM 916 N N . ASN A 1 112 ? 7.378 0.818 12.358 1.00 83.44 112 ASN A N 1
ATOM 917 C CA . ASN A 1 112 ? 6.158 1.394 11.807 1.00 83.44 112 ASN A CA 1
ATOM 918 C C . ASN A 1 112 ? 5.388 0.316 11.045 1.00 83.44 112 ASN A C 1
ATOM 920 O O . ASN A 1 112 ? 5.969 -0.535 10.359 1.00 83.44 112 ASN A O 1
ATOM 924 N N . TYR A 1 113 ? 4.070 0.340 11.183 1.00 91.19 113 TYR A N 1
ATOM 925 C CA . TYR A 1 113 ? 3.209 -0.583 10.479 1.00 91.19 113 TYR A CA 1
ATOM 926 C C . TYR A 1 113 ? 3.191 -0.253 8.992 1.00 91.19 113 TYR A C 1
ATOM 928 O O . TYR A 1 113 ? 2.993 0.896 8.596 1.00 91.19 113 TYR A O 1
ATOM 936 N N . ARG A 1 114 ? 3.376 -1.290 8.176 1.00 94.62 114 ARG A N 1
ATOM 937 C CA . ARG A 1 114 ? 3.313 -1.225 6.717 1.00 94.62 114 ARG A CA 1
ATOM 938 C C . ARG A 1 114 ? 2.242 -2.163 6.210 1.00 94.62 114 ARG A C 1
ATOM 940 O O . ARG A 1 114 ? 2.153 -3.303 6.669 1.00 94.62 114 ARG A O 1
ATOM 947 N N . ILE A 1 115 ? 1.498 -1.709 5.214 1.00 96.88 115 ILE A N 1
ATOM 948 C CA . ILE A 1 115 ? 0.437 -2.479 4.567 1.00 96.88 115 ILE A CA 1
ATOM 949 C C . ILE A 1 115 ? 0.924 -2.882 3.178 1.00 96.88 115 ILE A C 1
ATOM 951 O O . ILE A 1 115 ? 1.561 -2.086 2.485 1.00 96.88 115 ILE A O 1
ATOM 955 N N . VAL A 1 116 ? 0.636 -4.119 2.775 1.00 98.00 116 VAL A N 1
ATOM 956 C CA . VAL A 1 116 ? 0.869 -4.578 1.400 1.00 98.00 116 VAL A CA 1
ATOM 957 C C . VAL A 1 116 ? -0.437 -4.521 0.620 1.00 98.00 116 VAL A C 1
ATOM 959 O O . VAL A 1 116 ? -1.375 -5.251 0.926 1.00 98.00 116 VAL A O 1
ATOM 962 N N . LEU A 1 117 ? -0.499 -3.693 -0.411 1.00 98.38 117 LEU A N 1
ATOM 963 C CA . LEU A 1 117 ? -1.568 -3.727 -1.401 1.00 98.38 117 LEU A CA 1
ATOM 964 C C . LEU A 1 117 ? -1.145 -4.677 -2.526 1.00 98.38 117 LEU A C 1
ATOM 966 O O . LEU A 1 117 ? -0.029 -4.565 -3.033 1.00 98.38 117 LEU A O 1
ATOM 970 N N . LYS A 1 118 ? -2.000 -5.632 -2.890 1.00 97.69 118 LYS A N 1
ATOM 971 C CA . LYS A 1 118 ? -1.772 -6.556 -4.007 1.00 97.69 118 LYS A CA 1
ATOM 972 C C . LYS A 1 118 ? -2.891 -6.416 -5.018 1.00 97.69 118 LYS A C 1
ATOM 974 O O . LYS A 1 118 ? -4.026 -6.740 -4.696 1.00 97.69 118 LYS A O 1
ATOM 979 N N . ASP A 1 119 ? -2.578 -5.964 -6.220 1.00 97.81 119 ASP A N 1
ATOM 980 C CA . ASP A 1 119 ? -3.557 -5.863 -7.297 1.00 97.81 119 ASP A CA 1
ATOM 981 C C . ASP A 1 119 ? -3.386 -7.014 -8.289 1.00 97.81 119 ASP A C 1
ATOM 983 O O . ASP A 1 119 ? -2.392 -7.063 -9.016 1.00 97.81 119 ASP A O 1
ATOM 987 N N . PHE A 1 120 ? -4.337 -7.950 -8.268 1.00 96.19 120 PHE A N 1
ATOM 988 C CA . PHE A 1 120 ? -4.434 -9.095 -9.178 1.00 96.19 120 PHE A CA 1
ATOM 989 C C . PHE A 1 120 ? -5.355 -8.822 -10.375 1.00 96.19 120 PHE A C 1
ATOM 991 O O . PHE A 1 120 ? -5.512 -9.689 -11.234 1.00 96.19 120 PHE A O 1
ATOM 998 N N . ARG A 1 121 ? -5.996 -7.650 -10.450 1.00 94.44 121 ARG A N 1
ATOM 999 C CA . ARG A 1 121 ? -6.935 -7.353 -11.535 1.00 94.44 121 ARG A CA 1
ATOM 1000 C C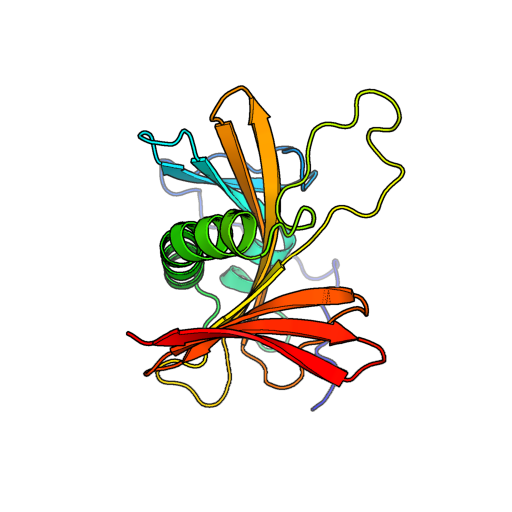 . ARG A 1 121 ? -6.207 -7.337 -12.869 1.00 94.44 121 ARG A C 1
ATOM 1002 O O . ARG A 1 121 ? -5.149 -6.719 -13.008 1.00 94.44 121 ARG A O 1
ATOM 1009 N N . ASN A 1 122 ? -6.789 -8.000 -13.863 1.00 89.06 122 ASN A N 1
ATOM 1010 C CA . ASN A 1 122 ? -6.250 -8.090 -15.224 1.00 89.06 122 ASN A CA 1
ATOM 1011 C C . ASN A 1 122 ? -4.829 -8.696 -15.339 1.00 89.06 122 ASN A C 1
ATOM 1013 O O . ASN A 1 122 ? -4.156 -8.477 -16.349 1.00 89.06 122 ASN A O 1
ATOM 1017 N N . SER A 1 123 ? -4.315 -9.406 -14.325 1.00 90.38 123 SER A N 1
ATOM 1018 C CA . SER A 1 123 ? -2.951 -9.956 -14.362 1.00 90.38 123 SER A CA 1
ATOM 1019 C C . SER A 1 123 ? -2.754 -11.099 -13.366 1.00 90.38 123 SER A C 1
ATOM 1021 O O . SER A 1 123 ? -2.925 -10.914 -12.166 1.00 90.38 123 SER A O 1
ATOM 1023 N N . GLU A 1 124 ? -2.263 -12.251 -13.835 1.00 89.06 124 GLU A N 1
ATOM 1024 C CA . GLU A 1 124 ? -1.867 -13.360 -12.948 1.00 89.06 124 GLU A CA 1
ATOM 1025 C C . GLU A 1 124 ? -0.698 -12.982 -12.028 1.00 89.06 124 GLU A C 1
ATOM 1027 O O . GLU A 1 124 ? -0.599 -13.472 -10.907 1.00 89.06 124 GLU A O 1
ATOM 1032 N N . THR A 1 125 ? 0.189 -12.094 -12.494 1.00 94.44 125 THR A N 1
ATOM 1033 C CA . THR A 1 125 ? 1.272 -11.545 -11.670 1.00 94.44 125 THR A CA 1
ATOM 1034 C C . THR A 1 125 ? 0.822 -10.236 -11.026 1.00 94.44 125 THR A C 1
ATOM 1036 O O . THR A 1 125 ? 0.655 -9.253 -11.761 1.00 94.44 125 THR A O 1
ATOM 1039 N N . PRO A 1 126 ? 0.661 -10.166 -9.693 1.00 95.94 126 PRO A N 1
ATOM 1040 C CA . PRO A 1 126 ? 0.103 -8.988 -9.058 1.00 95.94 126 PRO A CA 1
ATOM 1041 C C . PRO A 1 126 ? 1.105 -7.837 -9.007 1.00 95.94 126 PRO A C 1
ATOM 1043 O O . PRO A 1 126 ? 2.318 -8.037 -8.858 1.00 95.94 126 PRO A O 1
ATOM 1046 N N . LEU A 1 127 ? 0.580 -6.613 -9.047 1.00 96.62 127 LEU A N 1
ATOM 1047 C CA . LEU A 1 127 ? 1.299 -5.440 -8.564 1.00 96.62 127 LEU A CA 1
ATOM 1048 C C . LEU A 1 127 ? 1.268 -5.459 -7.034 1.00 96.62 127 LEU A C 1
ATOM 1050 O O . LEU A 1 127 ? 0.212 -5.327 -6.425 1.00 96.62 127 LEU A O 1
ATOM 1054 N N . ASN A 1 128 ? 2.432 -5.614 -6.410 1.00 97.44 128 ASN A N 1
ATOM 1055 C CA . ASN A 1 128 ? 2.588 -5.527 -4.963 1.00 97.44 128 ASN A CA 1
ATOM 1056 C C . ASN A 1 128 ? 3.125 -4.147 -4.615 1.00 97.44 128 ASN A C 1
ATOM 1058 O O . ASN A 1 128 ? 4.163 -3.738 -5.136 1.00 97.44 128 ASN A O 1
ATOM 1062 N N . LEU A 1 129 ? 2.458 -3.462 -3.702 1.00 97.56 129 LEU A N 1
ATOM 1063 C CA . LEU A 1 129 ? 2.785 -2.117 -3.269 1.00 97.56 129 LEU A CA 1
ATOM 1064 C C . LEU A 1 129 ? 2.859 -2.091 -1.743 1.00 97.56 129 LEU A C 1
ATOM 1066 O O . LEU A 1 129 ? 1.933 -2.519 -1.061 1.00 97.56 129 LEU A O 1
ATOM 1070 N N . VAL A 1 130 ? 3.966 -1.596 -1.197 1.00 97.50 130 VAL A N 1
ATOM 1071 C CA . VAL A 1 130 ? 4.128 -1.404 0.248 1.00 97.50 130 VAL A CA 1
ATOM 1072 C C . VAL A 1 130 ? 3.927 0.058 0.568 1.00 97.50 130 VAL A C 1
ATOM 1074 O O . VAL A 1 130 ? 4.704 0.899 0.108 1.00 97.50 130 VAL A O 1
ATOM 1077 N N . ILE A 1 131 ? 2.936 0.331 1.407 1.00 97.69 131 ILE A N 1
ATOM 1078 C CA . ILE A 1 131 ? 2.644 1.674 1.891 1.00 97.69 131 ILE A CA 1
ATOM 1079 C C . ILE A 1 131 ? 2.826 1.779 3.401 1.00 97.69 131 ILE A C 1
ATOM 1081 O O . ILE A 1 131 ? 2.662 0.808 4.146 1.00 97.69 131 ILE A O 1
ATOM 1085 N N . GLU A 1 132 ? 3.144 2.988 3.838 1.00 96.38 132 GLU A N 1
ATOM 1086 C CA . GLU A 1 132 ? 3.194 3.394 5.236 1.00 96.38 132 GLU A CA 1
ATOM 1087 C C . GLU A 1 132 ? 2.304 4.628 5.409 1.00 96.38 132 GLU A C 1
ATOM 1089 O O . GLU A 1 132 ? 2.435 5.586 4.647 1.00 96.38 132 GLU A O 1
ATOM 1094 N N . ILE A 1 133 ? 1.379 4.586 6.369 1.00 96.06 133 ILE A N 1
ATOM 1095 C CA . ILE A 1 133 ? 0.404 5.660 6.603 1.00 96.06 133 ILE A CA 1
ATOM 1096 C C . ILE A 1 133 ? 0.685 6.284 7.962 1.00 96.06 133 ILE A C 1
ATOM 1098 O O . ILE A 1 133 ? 0.794 5.561 8.954 1.00 96.06 133 ILE A O 1
ATOM 1102 N N . HIS A 1 134 ? 0.758 7.610 8.018 1.00 94.50 134 HIS A N 1
ATOM 1103 C CA . HIS A 1 134 ? 0.937 8.371 9.249 1.00 94.50 134 HIS A CA 1
ATOM 1104 C C . HIS A 1 134 ? -0.181 9.384 9.440 1.00 94.50 134 HIS A C 1
ATOM 1106 O O . HIS A 1 134 ? -0.574 10.068 8.498 1.00 94.50 134 HIS A O 1
ATOM 1112 N N . LEU A 1 135 ? -0.645 9.524 10.680 1.00 92.81 135 LEU A N 1
ATOM 1113 C CA . LEU A 1 135 ? -1.421 10.691 11.088 1.00 92.81 135 LEU A CA 1
ATOM 1114 C C . LEU A 1 135 ? -0.448 11.826 11.432 1.00 92.81 135 LEU A C 1
ATOM 1116 O O . LEU A 1 135 ? 0.347 11.688 12.361 1.00 92.81 135 LEU A O 1
ATOM 1120 N N . ILE A 1 136 ? -0.522 12.947 10.718 1.00 91.81 136 ILE A N 1
ATOM 1121 C CA . ILE A 1 136 ? 0.411 14.079 10.895 1.00 91.81 136 ILE A CA 1
ATOM 1122 C C . ILE A 1 136 ? -0.240 15.299 11.558 1.00 91.81 136 ILE A C 1
ATOM 1124 O O . ILE A 1 136 ? 0.439 16.220 12.002 1.00 91.81 136 ILE A O 1
ATOM 1128 N N . GLY A 1 137 ? -1.566 15.294 11.665 1.00 88.06 137 GLY A N 1
ATOM 1129 C CA . GLY A 1 137 ? -2.365 16.356 12.264 1.00 88.06 137 GLY A CA 1
ATOM 1130 C C . GLY A 1 137 ? -3.828 15.939 12.372 1.00 88.06 137 GLY A C 1
ATOM 1131 O O . GLY A 1 137 ? -4.187 14.813 12.036 1.00 88.06 137 GLY A O 1
ATOM 1132 N N . TYR A 1 138 ? -4.688 16.838 12.848 1.00 86.31 138 TYR A N 1
ATOM 1133 C CA . TYR A 1 138 ? -6.123 16.565 12.900 1.00 86.31 138 TYR A CA 1
ATOM 1134 C C . TYR A 1 138 ? -6.677 16.424 11.480 1.00 86.31 138 TYR A C 1
ATOM 1136 O O . TYR A 1 138 ? -6.641 17.387 10.725 1.00 86.31 138 TYR A O 1
ATOM 1144 N N . GLY A 1 139 ? -7.134 15.223 11.117 1.00 86.06 139 GLY A N 1
ATOM 1145 C CA . GLY A 1 139 ? -7.634 14.935 9.770 1.00 86.06 139 GLY A CA 1
ATOM 1146 C C . GLY A 1 139 ? -6.561 14.873 8.679 1.00 86.06 139 GLY A C 1
ATOM 1147 O O . GLY A 1 139 ? -6.924 14.645 7.537 1.00 86.06 139 GLY A O 1
ATOM 1148 N N . LYS A 1 140 ? -5.271 15.021 9.017 1.00 92.56 140 LYS A N 1
ATOM 1149 C CA . LYS A 1 140 ? -4.159 15.054 8.054 1.00 92.56 140 LYS A CA 1
ATOM 1150 C C . LYS A 1 140 ? -3.424 13.729 8.013 1.00 92.56 140 LYS A C 1
ATOM 1152 O O . LYS A 1 140 ? -2.898 13.292 9.045 1.00 92.56 140 LYS A O 1
ATOM 1157 N N . TYR A 1 141 ? -3.312 13.146 6.825 1.00 95.19 141 TYR A N 1
ATOM 1158 C CA . TYR A 1 141 ? -2.642 11.866 6.625 1.00 95.19 141 TYR A CA 1
ATOM 1159 C C . TYR A 1 141 ? -1.519 11.966 5.601 1.00 95.19 141 TYR A C 1
ATOM 1161 O O . TYR A 1 141 ? -1.665 12.570 4.544 1.00 95.19 141 TYR A O 1
ATOM 1169 N N . GLU A 1 142 ? -0.412 11.300 5.896 1.00 95.69 142 GLU A N 1
ATOM 1170 C CA . GLU A 1 142 ? 0.690 11.094 4.963 1.00 95.69 142 GLU A CA 1
ATOM 1171 C C . GLU A 1 142 ? 0.728 9.617 4.567 1.00 95.69 142 GLU A C 1
ATOM 1173 O O . GLU A 1 142 ? 0.882 8.750 5.429 1.00 95.69 142 GLU A O 1
ATOM 1178 N N . ILE A 1 143 ? 0.599 9.319 3.274 1.00 97.12 143 ILE A N 1
ATOM 1179 C CA . ILE A 1 143 ? 0.728 7.968 2.719 1.00 97.12 143 ILE A CA 1
ATOM 1180 C C . ILE A 1 143 ? 2.002 7.915 1.886 1.00 97.12 143 ILE A C 1
ATOM 1182 O O . ILE A 1 143 ? 2.109 8.592 0.869 1.00 97.12 143 ILE A O 1
ATOM 1186 N N . THR A 1 144 ? 2.962 7.085 2.282 1.00 97.44 144 THR A N 1
ATOM 1187 C CA . THR A 1 144 ? 4.226 6.932 1.552 1.00 97.44 144 THR A CA 1
ATOM 1188 C C . THR A 1 144 ? 4.342 5.555 0.930 1.00 97.44 144 THR A C 1
ATOM 1190 O O . THR A 1 144 ? 4.268 4.539 1.621 1.00 97.44 144 THR A O 1
ATOM 1193 N N . THR A 1 145 ? 4.604 5.519 -0.373 1.00 97.38 145 THR A N 1
ATOM 1194 C CA . THR A 1 145 ? 5.019 4.307 -1.080 1.00 97.38 145 THR A CA 1
ATOM 1195 C C . THR A 1 145 ? 6.476 3.996 -0.771 1.00 97.38 145 THR A C 1
ATOM 1197 O O . THR A 1 145 ? 7.374 4.703 -1.221 1.00 97.38 145 THR A O 1
ATOM 1200 N N . ILE A 1 146 ? 6.721 2.904 -0.050 1.00 95.38 146 ILE A N 1
ATOM 1201 C CA . ILE A 1 146 ? 8.074 2.432 0.272 1.00 95.38 146 ILE A CA 1
ATOM 1202 C C . ILE A 1 146 ? 8.676 1.668 -0.911 1.00 95.38 146 ILE A C 1
ATOM 1204 O O . ILE A 1 146 ? 9.859 1.792 -1.233 1.00 95.38 146 ILE A O 1
ATOM 1208 N N . THR A 1 147 ? 7.877 0.809 -1.546 1.00 94.50 147 THR A N 1
ATOM 1209 C CA . THR A 1 147 ? 8.315 0.045 -2.714 1.00 94.50 147 THR A CA 1
ATOM 1210 C C . THR A 1 147 ? 7.137 -0.518 -3.496 1.00 94.50 147 THR A C 1
ATOM 1212 O O . THR A 1 147 ? 6.084 -0.770 -2.918 1.00 94.50 147 THR A O 1
ATOM 1215 N N . ALA A 1 148 ? 7.353 -0.791 -4.782 1.00 95.19 148 ALA A N 1
ATOM 1216 C CA . ALA A 1 148 ? 6.424 -1.521 -5.632 1.00 95.19 148 ALA A CA 1
ATOM 1217 C C . ALA A 1 148 ? 7.166 -2.587 -6.450 1.00 95.19 148 ALA A C 1
ATOM 1219 O O . ALA A 1 148 ? 8.327 -2.395 -6.837 1.00 95.19 148 ALA A O 1
ATOM 1220 N N . MET A 1 149 ? 6.520 -3.730 -6.678 1.00 94.31 149 MET A N 1
ATOM 1221 C CA . MET A 1 149 ? 7.057 -4.856 -7.442 1.00 94.31 149 MET A CA 1
ATOM 1222 C C . MET A 1 149 ? 5.933 -5.655 -8.105 1.00 94.31 149 MET A C 1
ATOM 1224 O O . MET A 1 149 ? 5.025 -6.126 -7.421 1.00 94.31 149 MET A O 1
ATOM 1228 N N . LYS A 1 150 ? 6.042 -5.902 -9.412 1.00 93.75 150 LYS A N 1
ATOM 1229 C CA . LYS A 1 150 ? 5.190 -6.863 -10.120 1.00 93.75 150 LYS A CA 1
ATOM 1230 C C . LYS A 1 150 ? 5.821 -8.258 -10.046 1.00 93.75 150 LYS A C 1
ATOM 1232 O O . LYS A 1 150 ? 6.803 -8.525 -10.731 1.00 93.75 150 LYS A O 1
ATOM 1237 N N . THR A 1 151 ? 5.350 -9.102 -9.126 1.00 93.88 151 THR A N 1
ATOM 1238 C CA . THR A 1 151 ? 5.921 -10.440 -8.864 1.00 93.88 151 THR A CA 1
ATOM 1239 C C . THR A 1 151 ? 4.947 -11.327 -8.087 1.00 93.88 151 THR A C 1
ATOM 1241 O O . THR A 1 151 ? 4.173 -10.826 -7.273 1.00 93.88 151 THR A O 1
ATOM 1244 N N . ASN A 1 152 ? 5.027 -12.643 -8.280 1.00 92.25 152 ASN A N 1
ATOM 1245 C CA . ASN A 1 152 ? 4.283 -13.622 -7.477 1.00 92.25 152 ASN A CA 1
ATOM 1246 C C . ASN A 1 152 ? 4.952 -13.876 -6.118 1.00 92.25 152 ASN A C 1
ATOM 1248 O O . ASN A 1 152 ? 4.275 -14.036 -5.103 1.00 92.25 152 ASN A O 1
ATOM 1252 N N . ASP A 1 153 ? 6.283 -13.810 -6.074 1.00 91.38 153 ASP A N 1
ATOM 1253 C CA . ASP A 1 153 ? 7.091 -14.161 -4.901 1.00 91.38 153 ASP A CA 1
ATOM 1254 C C . ASP A 1 153 ? 7.344 -12.949 -3.991 1.00 91.38 153 ASP A C 1
ATOM 1256 O O . ASP A 1 153 ? 8.469 -12.677 -3.560 1.00 91.38 153 ASP A O 1
ATOM 1260 N N . PHE A 1 154 ? 6.307 -12.146 -3.743 1.00 94.00 154 PHE A N 1
ATOM 1261 C CA . PHE A 1 154 ? 6.448 -10.965 -2.900 1.00 94.00 154 PHE A CA 1
ATOM 1262 C C . PHE A 1 154 ? 6.559 -11.355 -1.424 1.00 94.00 154 PHE A C 1
ATOM 1264 O O . PHE A 1 154 ? 5.611 -11.868 -0.825 1.00 94.00 154 PHE A O 1
ATOM 1271 N N . TYR A 1 155 ? 7.720 -11.075 -0.832 1.00 93.00 155 TYR A N 1
ATOM 1272 C CA . TYR A 1 155 ? 7.989 -11.373 0.568 1.00 93.00 155 TYR A CA 1
ATOM 1273 C C . TYR A 1 155 ? 7.182 -10.467 1.507 1.00 93.00 155 TYR A C 1
ATOM 1275 O O . TYR A 1 155 ? 7.231 -9.241 1.402 1.00 93.00 155 TYR A O 1
ATOM 1283 N N . MET A 1 156 ? 6.502 -11.087 2.469 1.00 93.81 156 MET A N 1
ATOM 1284 C CA . MET A 1 156 ? 5.814 -10.421 3.572 1.00 93.81 156 MET A CA 1
ATOM 1285 C C . MET A 1 156 ? 6.419 -10.853 4.906 1.00 93.81 156 MET A C 1
ATOM 1287 O O . MET A 1 156 ? 6.832 -12.002 5.067 1.00 93.81 156 MET A O 1
ATOM 1291 N N . THR A 1 157 ? 6.442 -9.939 5.872 1.00 91.88 157 THR A N 1
ATOM 1292 C CA . THR A 1 157 ? 6.891 -10.241 7.237 1.00 91.88 157 THR A CA 1
ATOM 1293 C C . THR A 1 157 ? 5.735 -10.787 8.073 1.00 91.88 157 THR A C 1
ATOM 1295 O O . THR A 1 157 ? 4.574 -10.444 7.846 1.00 91.88 157 THR A O 1
ATOM 1298 N N . ASP A 1 158 ? 6.041 -11.632 9.057 1.00 91.88 158 ASP A N 1
ATOM 1299 C CA . ASP A 1 158 ? 5.033 -12.145 9.984 1.00 91.88 158 ASP A CA 1
ATOM 1300 C C . ASP A 1 158 ? 4.294 -11.010 10.712 1.00 91.88 158 ASP A C 1
ATOM 1302 O O . ASP A 1 158 ? 4.880 -9.991 11.082 1.00 91.88 158 ASP A O 1
ATOM 1306 N N . GLY A 1 159 ? 2.982 -11.163 10.866 1.00 91.50 159 GLY A N 1
ATOM 1307 C CA . GLY A 1 159 ? 2.081 -10.158 11.419 1.00 91.50 159 GLY A CA 1
ATOM 1308 C C . GLY A 1 159 ? 1.649 -9.059 10.442 1.00 91.50 159 GLY A C 1
ATOM 1309 O O . GLY A 1 159 ? 0.747 -8.296 10.799 1.00 91.50 159 GLY A O 1
ATOM 1310 N N . GLN A 1 160 ? 2.238 -8.979 9.243 1.00 94.81 160 GLN A N 1
ATOM 1311 C CA . GLN A 1 160 ? 1.944 -7.942 8.254 1.00 94.81 160 GLN A CA 1
ATOM 1312 C C . GLN A 1 160 ? 0.571 -8.140 7.605 1.00 94.81 160 GLN A C 1
ATOM 1314 O O . GLN A 1 160 ? 0.193 -9.252 7.226 1.00 94.81 160 GLN A O 1
ATOM 1319 N N . TYR A 1 161 ? -0.158 -7.038 7.444 1.00 97.44 161 TYR A N 1
ATOM 1320 C CA . TYR A 1 161 ? -1.447 -7.021 6.765 1.00 97.44 161 TYR A CA 1
ATOM 1321 C C . TYR A 1 161 ? -1.289 -6.838 5.257 1.00 97.44 161 TYR A C 1
ATOM 1323 O O . TYR A 1 161 ? -0.400 -6.122 4.784 1.00 97.44 161 TYR A O 1
ATOM 1331 N N . CYS A 1 162 ? -2.190 -7.469 4.510 1.00 97.50 162 CYS A N 1
ATOM 1332 C CA . CYS A 1 162 ? -2.285 -7.345 3.069 1.00 97.50 162 CYS A CA 1
ATOM 1333 C C . CYS A 1 162 ? -3.732 -7.144 2.629 1.00 97.50 162 CYS A C 1
ATOM 1335 O O . CYS A 1 162 ? -4.616 -7.888 3.046 1.00 97.50 162 CYS A O 1
ATOM 1337 N N . ILE A 1 163 ? -3.954 -6.169 1.752 1.00 98.25 163 ILE A N 1
ATOM 1338 C CA . ILE A 1 163 ? -5.227 -5.960 1.066 1.00 98.25 163 ILE A CA 1
ATOM 1339 C C . ILE A 1 163 ? -5.035 -6.399 -0.383 1.00 98.25 163 ILE A C 1
ATOM 1341 O O . ILE A 1 163 ? -4.176 -5.866 -1.083 1.00 98.25 163 ILE A O 1
ATOM 1345 N N . SER A 1 164 ? -5.796 -7.401 -0.814 1.00 97.81 164 SER A N 1
ATOM 1346 C CA . SER A 1 164 ? -5.731 -7.952 -2.168 1.00 97.81 164 SER A CA 1
ATOM 1347 C C . SER A 1 164 ? -6.962 -7.559 -2.978 1.00 97.81 164 SER A C 1
ATOM 1349 O O . SER A 1 164 ? -8.086 -7.849 -2.569 1.00 97.81 164 SER A O 1
ATOM 1351 N N . PHE A 1 165 ? -6.734 -6.933 -4.126 1.00 97.81 165 PHE A N 1
ATOM 1352 C CA . PHE A 1 165 ? -7.732 -6.523 -5.105 1.00 97.81 165 PHE A CA 1
ATOM 1353 C C . PHE A 1 165 ? -7.790 -7.590 -6.197 1.00 97.81 165 PHE A C 1
ATOM 1355 O O . PHE A 1 165 ? -6.765 -7.976 -6.754 1.00 97.81 165 PHE A O 1
ATOM 1362 N N . THR A 1 166 ? -8.988 -8.088 -6.468 1.00 96.44 166 THR A N 1
ATOM 1363 C CA . THR A 1 166 ? -9.292 -9.068 -7.522 1.00 96.44 166 THR A CA 1
ATOM 1364 C C . THR A 1 166 ? -10.418 -8.508 -8.381 1.00 96.44 166 THR A C 1
ATOM 1366 O O . THR A 1 166 ? -11.006 -7.500 -8.005 1.00 96.44 166 THR A O 1
ATOM 1369 N N . ASP A 1 167 ? -10.775 -9.152 -9.489 1.00 94.56 167 ASP A N 1
ATOM 1370 C CA . ASP A 1 167 ? -11.862 -8.644 -10.340 1.00 94.56 167 ASP A CA 1
ATOM 1371 C C . ASP A 1 167 ? -13.241 -8.676 -9.652 1.00 94.56 167 ASP A C 1
ATOM 1373 O O . ASP A 1 167 ? -14.138 -7.928 -10.024 1.00 94.56 167 ASP A O 1
ATOM 1377 N N . SER A 1 168 ? -13.417 -9.512 -8.622 1.00 95.00 168 SER A N 1
ATOM 1378 C CA . SER A 1 168 ? -14.713 -9.723 -7.959 1.00 95.00 168 SER A CA 1
ATOM 1379 C C . SER A 1 168 ? -14.742 -9.340 -6.479 1.00 95.00 168 SER A C 1
ATOM 1381 O O . SER A 1 168 ? -15.800 -9.380 -5.851 1.00 95.00 168 SER A O 1
ATOM 1383 N N . SER A 1 169 ? -13.591 -9.049 -5.869 1.00 96.81 169 SER A N 1
ATOM 1384 C CA . SER A 1 169 ? -13.521 -8.815 -4.424 1.00 96.81 169 SER A CA 1
ATOM 1385 C C . SER A 1 169 ? -12.290 -8.046 -3.952 1.00 96.81 169 SER A C 1
ATOM 1387 O O . SER A 1 169 ? -11.237 -8.062 -4.594 1.00 96.81 169 SER A O 1
ATOM 1389 N N . ILE A 1 170 ? -12.422 -7.463 -2.761 1.00 98.25 170 ILE A N 1
ATOM 1390 C CA . ILE A 1 170 ? -11.345 -6.907 -1.943 1.00 98.25 170 ILE A CA 1
ATOM 1391 C C . ILE A 1 170 ? -11.176 -7.823 -0.729 1.00 98.25 170 ILE A C 1
ATOM 1393 O O . ILE A 1 170 ? -12.130 -8.042 0.016 1.00 98.25 170 ILE A O 1
ATOM 1397 N N . ASN A 1 171 ? -9.975 -8.344 -0.499 1.00 98.00 171 ASN A N 1
ATOM 1398 C CA . ASN A 1 171 ? -9.710 -9.300 0.578 1.00 98.00 171 ASN A CA 1
ATOM 1399 C C . ASN A 1 171 ? -8.690 -8.723 1.553 1.00 98.00 171 ASN A C 1
ATOM 1401 O O . ASN A 1 171 ? -7.574 -8.382 1.152 1.00 98.00 171 ASN A O 1
ATOM 1405 N N . LEU A 1 172 ? -9.048 -8.661 2.831 1.00 98.38 172 LEU A N 1
ATOM 1406 C CA . LEU A 1 172 ? -8.118 -8.357 3.903 1.00 98.38 172 LEU A CA 1
ATOM 1407 C C . LEU A 1 172 ? -7.526 -9.655 4.447 1.00 98.38 172 LEU A C 1
ATOM 1409 O O . LEU A 1 172 ? -8.238 -10.538 4.924 1.00 98.38 172 LEU A O 1
ATOM 1413 N N . ASN A 1 173 ? -6.202 -9.726 4.444 1.00 97.75 173 ASN A N 1
ATOM 1414 C CA . ASN A 1 173 ? -5.440 -10.855 4.943 1.00 97.75 173 ASN A CA 1
ATOM 1415 C C . ASN A 1 173 ? -4.355 -10.403 5.923 1.00 97.75 173 ASN A C 1
ATOM 1417 O O . ASN A 1 173 ? -3.914 -9.249 5.913 1.00 97.75 173 ASN A O 1
ATOM 1421 N N . ARG A 1 174 ? -3.856 -11.340 6.727 1.00 96.94 174 ARG A N 1
ATOM 1422 C CA . ARG A 1 174 ? -2.690 -11.139 7.588 1.00 96.94 174 ARG A CA 1
ATOM 1423 C C . ARG A 1 174 ? -1.798 -12.363 7.559 1.00 96.94 174 ARG A C 1
ATOM 1425 O O . ARG A 1 174 ? -2.282 -13.486 7.668 1.00 96.94 174 ARG A O 1
ATOM 1432 N N . LEU A 1 175 ? -0.493 -12.144 7.431 1.00 95.81 175 LEU A N 1
ATOM 1433 C CA . LEU A 1 175 ? 0.472 -13.229 7.546 1.00 95.81 175 LEU A CA 1
ATOM 1434 C C . LEU A 1 175 ? 0.639 -13.606 9.023 1.00 95.81 175 LEU A C 1
ATOM 1436 O O . LEU A 1 175 ? 0.967 -12.744 9.836 1.00 95.81 175 LEU A O 1
ATOM 1440 N N . ILE A 1 176 ? 0.400 -14.867 9.370 1.00 93.94 176 ILE A N 1
ATOM 1441 C CA . ILE A 1 176 ? 0.579 -15.419 10.717 1.00 93.94 176 ILE A CA 1
ATOM 1442 C C . ILE A 1 176 ? 1.276 -16.772 10.589 1.00 93.94 176 ILE A C 1
ATOM 1444 O O . ILE A 1 176 ? 0.771 -17.679 9.929 1.00 93.94 176 ILE A O 1
ATOM 1448 N N . LEU A 1 177 ? 2.439 -16.922 11.223 1.00 91.88 177 LEU A N 1
ATOM 1449 C CA . LEU A 1 177 ? 3.257 -18.137 11.186 1.00 91.88 177 LEU A CA 1
ATOM 1450 C C . LEU A 1 177 ? 3.504 -18.629 9.749 1.00 91.88 177 LEU A C 1
ATOM 1452 O O . LEU A 1 177 ? 3.397 -19.818 9.461 1.00 91.88 177 LEU A O 1
ATOM 1456 N N . LYS A 1 178 ? 3.832 -17.692 8.845 1.00 88.06 178 LYS A N 1
ATOM 1457 C CA . LYS A 1 178 ? 4.037 -17.910 7.393 1.00 88.06 178 LYS A CA 1
ATOM 1458 C C . LYS A 1 178 ? 2.795 -18.336 6.599 1.00 88.06 178 LYS A C 1
ATOM 1460 O O . LYS A 1 178 ? 2.916 -18.575 5.401 1.00 88.06 178 LYS A O 1
ATOM 1465 N N . ASN A 1 179 ? 1.618 -18.376 7.216 1.00 91.50 179 ASN A N 1
ATOM 1466 C CA . ASN A 1 179 ? 0.358 -18.631 6.529 1.00 91.50 179 ASN A CA 1
ATOM 1467 C C . ASN A 1 179 ? -0.402 -17.322 6.337 1.00 91.50 179 ASN A C 1
ATOM 1469 O O . ASN A 1 179 ? -0.495 -16.507 7.254 1.00 91.50 179 ASN A O 1
ATOM 1473 N N . LEU A 1 180 ? -0.924 -17.100 5.133 1.00 93.88 180 LEU A N 1
ATOM 1474 C CA . LEU A 1 180 ? -1.750 -15.934 4.852 1.00 93.88 180 LEU A CA 1
ATOM 1475 C C . LEU A 1 180 ? -3.192 -16.247 5.268 1.00 93.88 180 LEU A C 1
ATOM 1477 O O . LEU A 1 180 ? -3.885 -16.994 4.583 1.00 93.88 180 LEU A O 1
ATOM 1481 N N . SER A 1 181 ? -3.621 -15.695 6.400 1.00 96.12 181 SER A N 1
ATOM 1482 C CA . SER A 1 181 ? -4.963 -15.902 6.944 1.00 96.12 181 SER A CA 1
ATOM 1483 C C . SER A 1 181 ? -5.912 -14.808 6.468 1.00 96.12 181 SER A C 1
ATOM 1485 O O . SER A 1 181 ? -5.602 -13.621 6.607 1.00 96.12 181 SER A O 1
ATOM 1487 N N . ALA A 1 182 ? -7.077 -15.202 5.957 1.00 97.06 182 ALA A N 1
ATOM 1488 C CA . ALA A 1 182 ? -8.158 -14.278 5.633 1.00 97.06 182 ALA A CA 1
ATOM 1489 C C . ALA A 1 182 ? -8.784 -13.713 6.916 1.00 97.06 182 ALA A C 1
ATOM 1491 O O . ALA A 1 182 ? -9.018 -14.450 7.874 1.00 97.06 182 ALA A O 1
ATOM 1492 N N . ILE A 1 183 ? -9.033 -12.405 6.928 1.00 97.25 183 ILE A N 1
ATOM 1493 C CA . ILE A 1 183 ? -9.700 -11.697 8.029 1.00 97.25 183 ILE A CA 1
ATOM 1494 C C . ILE A 1 183 ? -11.084 -11.246 7.586 1.00 97.25 183 ILE A C 1
ATOM 1496 O O . ILE A 1 183 ? 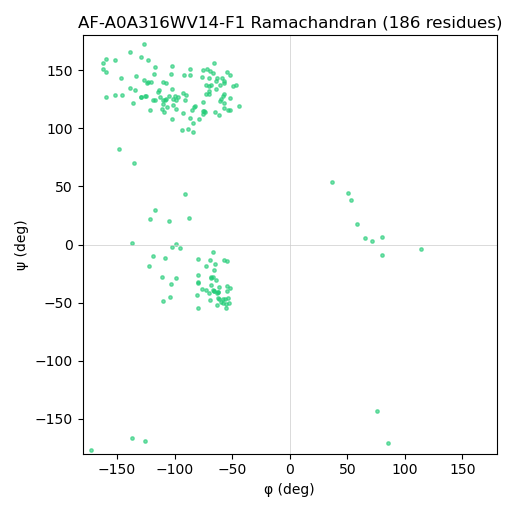-12.052 -11.470 8.303 1.00 97.25 183 ILE A O 1
ATOM 1500 N N . ASP A 1 184 ? -11.166 -10.615 6.415 1.00 97.19 184 ASP A N 1
ATOM 1501 C CA . ASP A 1 184 ? -12.399 -10.014 5.919 1.00 97.19 184 ASP A CA 1
ATOM 1502 C C . ASP A 1 184 ? -12.417 -9.996 4.384 1.00 97.19 184 ASP A C 1
ATOM 1504 O O . ASP A 1 184 ? -11.368 -10.066 3.730 1.00 97.19 184 ASP A O 1
ATOM 1508 N N . LYS A 1 185 ? -13.612 -9.900 3.803 1.00 97.12 185 LYS A N 1
ATOM 1509 C CA . LYS A 1 185 ? -13.840 -9.886 2.360 1.00 97.12 185 LYS A CA 1
ATOM 1510 C C . LYS A 1 185 ? -15.018 -8.987 2.004 1.00 97.12 185 LYS A C 1
ATOM 1512 O O . LYS A 1 185 ? -16.129 -9.181 2.483 1.00 97.12 185 LYS A O 1
ATOM 1517 N N . LEU A 1 186 ? -14.783 -8.082 1.060 1.00 96.56 186 LEU A N 1
ATOM 1518 C CA . LEU A 1 186 ? -15.808 -7.259 0.424 1.00 96.56 186 LEU A CA 1
ATOM 1519 C C . LEU A 1 186 ? -15.988 -7.713 -1.025 1.00 96.56 186 LEU A C 1
ATOM 1521 O O . LEU A 1 186 ? -15.009 -8.000 -1.715 1.00 96.56 186 LEU A O 1
ATOM 1525 N N . THR A 1 187 ? -17.226 -7.760 -1.497 1.00 93.44 187 THR A N 1
ATOM 1526 C CA . THR A 1 187 ? -17.565 -8.000 -2.906 1.00 93.44 187 THR A CA 1
ATOM 1527 C C . THR A 1 187 ? -17.952 -6.684 -3.574 1.00 93.44 187 THR A C 1
ATOM 1529 O O . THR A 1 187 ? -18.493 -5.805 -2.899 1.00 93.44 187 THR A O 1
ATOM 1532 N N . TYR A 1 188 ? -17.635 -6.540 -4.863 1.00 79.31 188 TYR A N 1
ATOM 1533 C CA . TYR A 1 188 ? -18.081 -5.397 -5.669 1.00 79.31 188 TYR A CA 1
ATOM 1534 C C . TYR A 1 188 ? -19.578 -5.462 -5.976 1.00 79.31 188 TYR A C 1
ATOM 1536 O O . TYR A 1 188 ? -20.116 -6.593 -6.029 1.00 79.31 188 TYR A O 1
#

pLDDT: mean 85.07, std 17.25, range [32.53, 98.38]

Solvent-accessible surface area (backbone atoms only — not comparable to full-atom values): 10914 Å² total; per-residue (Å²): 136,79,88,80,59,74,68,58,90,85,61,79,71,78,79,78,76,75,82,64,92,85,69,62,71,72,37,67,56,95,92,34,79,41,21,25,70,77,49,75,43,76,97,58,42,34,37,37,30,37,23,51,74,28,48,43,35,46,72,64,30,40,78,85,43,58,46,72,78,46,46,68,68,61,53,49,52,52,50,64,63,42,49,63,54,53,52,46,46,33,62,78,69,64,44,70,69,58,54,36,66,80,47,91,87,54,82,78,81,62,86,75,40,50,41,34,40,32,40,38,54,100,34,96,56,20,36,34,35,34,35,35,32,33,49,79,52,93,70,25,33,41,38,31,34,61,40,64,44,60,44,82,86,68,87,77,58,76,71,34,40,34,43,36,39,45,90,65,32,42,36,37,30,32,26,52,92,88,38,79,40,80,76,49,78,45,70,119

Foldseek 3Di:
DDDFDADPPPDDDPDDDPDDPPWDAFDDDLVDRGKTFDDADPPLQETEIEHPVAVCQQPVNGPVGHAPPSHPVVVVVLVVVCPVVLVVCCPVVVDPLQEDEQDPPDRDPDDRRKEWEWEPEPHVFTWIWIWGWYDPDDSHIYIYTHHIHRGPPDDDDAQHWYWYHYPFKTWIWGHHPNDTHTDDIDGD

Radius of gyration: 17.14 Å; Cα contacts (8 Å, |Δi|>4): 332; chains: 1; bounding box: 49×41×42 Å